Protein AF-A0A349FEL5-F1 (afdb_monomer_lite)

pLDDT: mean 71.49, std 14.09, range [35.25, 90.56]

Structure (mmCIF, N/CA/C/O backbone):
data_AF-A0A349FEL5-F1
#
_entry.id   AF-A0A349FEL5-F1
#
loop_
_atom_site.group_PDB
_atom_site.id
_atom_site.type_symbol
_atom_site.label_atom_id
_atom_site.label_alt_id
_atom_site.label_comp_id
_atom_site.label_asym_id
_atom_site.label_entity_id
_atom_site.label_seq_id
_atom_site.pdbx_PDB_ins_code
_atom_site.Cartn_x
_atom_site.Cartn_y
_atom_site.Cartn_z
_atom_site.occupancy
_atom_site.B_iso_or_equiv
_atom_site.auth_seq_id
_atom_site.auth_comp_id
_atom_site.auth_asym_id
_atom_site.auth_atom_id
_atom_site.pdbx_PDB_model_num
ATOM 1 N N . GLY A 1 1 ? 21.643 15.918 -4.445 1.00 62.16 1 GLY A N 1
ATOM 2 C CA . GLY A 1 1 ? 22.326 16.592 -5.573 1.00 62.16 1 GLY A CA 1
ATOM 3 C C . GLY A 1 1 ? 23.174 15.644 -6.406 1.00 62.16 1 GLY A C 1
ATOM 4 O O . GLY A 1 1 ? 23.055 15.661 -7.621 1.00 62.16 1 GLY A O 1
ATOM 5 N N . TRP A 1 2 ? 24.006 14.812 -5.771 1.00 76.69 2 TRP A N 1
ATOM 6 C CA . TRP A 1 2 ? 24.966 13.935 -6.460 1.00 76.69 2 TRP A CA 1
ATOM 7 C C . TRP A 1 2 ? 24.334 12.668 -7.060 1.00 76.69 2 TRP A C 1
ATOM 9 O O . TRP A 1 2 ? 24.904 12.064 -7.959 1.00 76.69 2 TRP A O 1
ATOM 19 N N . GLU A 1 3 ? 23.136 12.297 -6.606 1.00 82.88 3 GLU A N 1
ATOM 20 C CA . GLU A 1 3 ? 22.395 11.124 -7.095 1.00 82.88 3 GLU A CA 1
ATOM 21 C C . GLU A 1 3 ? 21.622 11.389 -8.395 1.00 82.88 3 GLU A C 1
ATOM 23 O O . GLU A 1 3 ? 21.314 10.461 -9.140 1.00 82.88 3 GLU A O 1
ATOM 28 N N . LYS A 1 4 ? 21.351 12.665 -8.705 1.00 81.75 4 LYS A N 1
ATOM 29 C CA . LYS A 1 4 ? 20.530 13.082 -9.851 1.00 81.75 4 LYS A CA 1
ATOM 30 C C . LYS A 1 4 ? 20.990 12.470 -11.189 1.00 81.75 4 LYS A C 1
ATOM 32 O O . LYS A 1 4 ? 20.136 11.923 -11.881 1.00 81.75 4 LYS A O 1
ATOM 37 N N . PRO A 1 5 ? 22.293 12.457 -11.544 1.00 85.38 5 PRO A N 1
ATOM 38 C CA . PRO A 1 5 ? 22.745 11.865 -12.806 1.00 85.38 5 PRO A CA 1
ATOM 39 C C . PRO A 1 5 ? 22.473 10.358 -12.923 1.00 85.38 5 PRO A C 1
ATOM 41 O O . PRO A 1 5 ? 22.260 9.852 -14.023 1.00 85.38 5 PRO A O 1
ATOM 44 N N . TYR A 1 6 ? 22.480 9.627 -11.803 1.00 82.38 6 TYR A N 1
ATOM 45 C CA . TYR A 1 6 ? 22.203 8.188 -11.790 1.00 82.38 6 TYR A CA 1
ATOM 46 C C . TYR A 1 6 ? 20.710 7.916 -11.981 1.00 82.38 6 TYR A C 1
ATOM 48 O O . TYR A 1 6 ? 20.341 7.051 -12.774 1.00 82.38 6 TYR A O 1
ATOM 56 N N . ILE A 1 7 ? 19.867 8.713 -11.319 1.00 84.94 7 ILE A N 1
ATOM 57 C CA . ILE A 1 7 ? 18.407 8.656 -11.444 1.00 84.94 7 ILE A CA 1
ATOM 58 C C . ILE A 1 7 ? 17.975 9.004 -12.878 1.00 84.94 7 ILE A C 1
ATOM 60 O O . ILE A 1 7 ? 17.199 8.275 -13.488 1.00 84.94 7 ILE A O 1
ATOM 64 N N . GLU A 1 8 ? 18.524 10.073 -13.462 1.00 86.69 8 GLU A N 1
ATOM 65 C CA . GLU A 1 8 ? 18.212 10.478 -14.841 1.00 86.69 8 GLU A CA 1
ATOM 66 C C . GLU A 1 8 ? 18.647 9.428 -15.868 1.00 86.69 8 GLU A C 1
ATOM 68 O O . GLU A 1 8 ? 17.908 9.131 -16.809 1.00 86.69 8 GLU A O 1
ATOM 73 N N . ARG A 1 9 ? 19.822 8.813 -15.676 1.00 86.50 9 ARG A N 1
ATOM 74 C CA . ARG A 1 9 ? 20.279 7.717 -16.537 1.00 86.50 9 ARG A CA 1
ATOM 75 C C . ARG A 1 9 ? 19.333 6.520 -16.460 1.00 86.50 9 ARG A C 1
ATOM 77 O O . ARG A 1 9 ? 18.993 5.973 -17.507 1.00 86.50 9 ARG A O 1
ATOM 84 N N . PHE A 1 10 ? 18.898 6.144 -15.256 1.00 88.62 10 PHE A N 1
ATOM 85 C CA . PHE A 1 10 ? 17.934 5.064 -15.061 1.00 88.62 10 PHE A CA 1
ATOM 86 C C . PHE A 1 10 ? 16.610 5.352 -15.776 1.00 88.62 10 PHE A C 1
ATOM 88 O O . PHE A 1 10 ? 16.171 4.523 -16.568 1.00 88.62 10 PHE A O 1
ATOM 95 N N . PHE A 1 11 ? 16.017 6.536 -15.590 1.00 87.25 11 PHE A N 1
ATOM 96 C CA . PHE A 1 11 ? 14.774 6.898 -16.282 1.00 87.25 11 PHE A CA 1
ATOM 97 C C . PHE A 1 11 ? 14.933 6.924 -17.802 1.00 87.25 11 PHE A C 1
ATOM 99 O O . PHE A 1 11 ? 14.036 6.488 -18.520 1.00 87.25 11 PHE A O 1
ATOM 106 N N . GLY A 1 12 ? 16.093 7.348 -18.306 1.00 87.25 12 GLY A N 1
ATOM 107 C CA . GLY A 1 12 ? 16.408 7.236 -19.726 1.00 87.25 12 GLY A CA 1
ATOM 108 C C . GLY A 1 12 ? 16.437 5.784 -20.214 1.00 87.25 12 GLY A C 1
ATOM 109 O O . GLY A 1 12 ? 15.970 5.501 -21.316 1.00 87.25 12 GLY A O 1
ATOM 110 N N . THR A 1 13 ? 16.995 4.854 -19.438 1.00 88.06 13 THR A N 1
ATOM 111 C CA . THR A 1 13 ? 16.993 3.418 -19.771 1.00 88.06 13 THR A CA 1
ATOM 112 C C . THR A 1 13 ? 15.587 2.835 -19.703 1.00 88.06 13 THR A C 1
ATOM 114 O O . THR A 1 13 ? 15.167 2.197 -20.660 1.00 88.06 13 THR A O 1
ATOM 117 N N . LEU A 1 14 ? 14.845 3.107 -18.628 1.00 88.19 14 LEU A N 1
ATOM 118 C CA . LEU A 1 14 ? 13.463 2.662 -18.440 1.00 88.19 14 LEU A CA 1
ATOM 119 C C . LEU A 1 14 ? 12.576 3.094 -19.611 1.00 88.19 14 LEU A C 1
ATOM 121 O O . LEU A 1 14 ? 11.851 2.288 -20.186 1.00 88.19 14 LEU A O 1
ATOM 125 N N . SER A 1 15 ? 12.680 4.359 -20.009 1.00 86.19 15 SER A N 1
ATOM 126 C CA . SER A 1 15 ? 11.825 4.900 -21.056 1.00 86.19 15 SER A CA 1
ATOM 127 C C . SER A 1 15 ? 12.079 4.252 -22.423 1.00 86.19 15 SER A C 1
ATOM 129 O O . SER A 1 15 ? 11.132 3.853 -23.093 1.00 86.19 15 SER A O 1
ATOM 131 N N . ARG A 1 16 ? 13.351 4.068 -22.801 1.00 84.50 16 ARG A N 1
ATOM 132 C CA . ARG A 1 16 ? 13.739 3.452 -24.084 1.00 84.50 16 ARG A CA 1
ATOM 133 C C . ARG A 1 16 ? 13.555 1.934 -24.116 1.00 84.50 16 ARG A C 1
ATOM 135 O O . ARG A 1 16 ? 13.234 1.379 -25.154 1.00 84.50 16 ARG A O 1
ATOM 142 N N . ALA A 1 17 ? 13.796 1.252 -22.997 1.00 81.81 17 ALA A N 1
ATOM 143 C CA . ALA A 1 17 ? 13.792 -0.211 -22.944 1.00 81.81 17 ALA A CA 1
ATOM 144 C C . ALA A 1 17 ? 12.424 -0.809 -22.595 1.00 81.81 17 ALA A C 1
ATOM 146 O O . ALA A 1 17 ? 12.167 -1.954 -22.955 1.00 81.81 17 ALA A O 1
ATOM 147 N N . LEU A 1 18 ? 11.577 -0.069 -21.870 1.00 83.00 18 LEU A N 1
ATOM 148 C CA . LEU A 1 18 ? 10.268 -0.538 -21.422 1.00 83.00 18 LEU A CA 1
ATOM 149 C C . LEU A 1 18 ? 9.131 0.290 -22.023 1.00 83.00 18 LEU A C 1
ATOM 151 O O . LEU A 1 18 ? 8.275 -0.272 -22.694 1.00 83.00 18 LEU A O 1
ATOM 155 N N . PHE A 1 19 ? 9.109 1.611 -21.813 1.00 83.00 19 PHE A N 1
ATOM 156 C CA . PHE A 1 19 ? 7.940 2.423 -22.181 1.00 83.00 19 PHE A CA 1
ATOM 157 C C . PHE A 1 19 ? 7.703 2.539 -23.687 1.00 83.00 19 PHE A C 1
ATOM 159 O O . PHE A 1 19 ? 6.545 2.573 -24.084 1.00 83.00 19 PHE A O 1
ATOM 166 N N . GLU A 1 20 ? 8.746 2.526 -24.522 1.00 81.75 20 GLU A N 1
ATOM 167 C CA . GLU A 1 20 ? 8.591 2.435 -25.986 1.00 81.75 20 GLU A CA 1
ATOM 168 C C . GLU A 1 20 ? 7.828 1.177 -26.438 1.00 81.75 20 GLU A C 1
ATOM 170 O O . GLU A 1 20 ? 7.211 1.186 -27.501 1.00 81.75 20 GLU A O 1
ATOM 175 N N . LEU A 1 21 ? 7.865 0.105 -25.639 1.00 75.44 21 LEU A N 1
ATOM 176 C CA . LEU A 1 21 ? 7.240 -1.184 -25.936 1.00 75.44 21 LEU A CA 1
ATOM 177 C C . LEU A 1 21 ? 5.832 -1.317 -25.341 1.00 75.44 21 LEU A C 1
ATOM 179 O O . LEU A 1 21 ? 5.158 -2.312 -25.605 1.00 75.44 21 LEU A O 1
ATOM 183 N N . LEU A 1 22 ? 5.400 -0.362 -24.508 1.00 76.00 22 LEU A N 1
ATOM 184 C CA . LEU A 1 22 ? 4.092 -0.421 -23.866 1.00 76.00 22 LEU A CA 1
ATOM 185 C C . LEU A 1 22 ? 2.991 0.151 -24.764 1.00 76.00 22 LEU A C 1
ATOM 187 O O . LEU A 1 22 ? 3.191 1.165 -25.447 1.00 76.00 22 LEU A O 1
ATOM 191 N N . PRO A 1 23 ? 1.786 -0.437 -24.702 1.00 69.38 23 PRO A N 1
ATOM 192 C CA . PRO A 1 23 ? 0.635 0.112 -25.393 1.00 69.38 23 PRO A CA 1
ATOM 193 C C . PRO A 1 23 ? 0.308 1.518 -24.870 1.00 69.38 23 PRO A C 1
ATOM 195 O O . PRO A 1 23 ? 0.396 1.804 -23.677 1.00 69.38 23 PRO A O 1
ATOM 198 N N . GLY A 1 24 ? -0.068 2.421 -25.778 1.00 70.56 24 GLY A N 1
ATOM 199 C CA . GLY A 1 24 ? -0.383 3.809 -25.421 1.00 70.56 24 GLY A CA 1
ATOM 200 C C . GLY A 1 24 ? 0.832 4.735 -25.283 1.00 70.56 24 GLY A C 1
ATOM 201 O O . GLY A 1 24 ? 0.663 5.894 -24.907 1.00 70.56 24 GLY A O 1
ATOM 202 N N . TYR A 1 25 ? 2.037 4.285 -25.639 1.00 79.38 25 TYR A N 1
ATOM 203 C CA . TYR A 1 25 ? 3.213 5.147 -25.714 1.00 79.38 25 TYR A CA 1
ATOM 204 C C . TYR A 1 25 ? 3.020 6.313 -26.707 1.00 79.38 25 TYR A C 1
ATOM 206 O O . TYR A 1 25 ? 2.574 6.137 -27.846 1.00 79.38 25 TYR A O 1
ATOM 214 N N . ILE A 1 26 ? 3.359 7.528 -26.262 1.00 76.56 26 ILE A N 1
ATOM 215 C CA . ILE A 1 26 ? 3.150 8.780 -27.012 1.00 76.56 26 ILE A CA 1
ATOM 216 C C . ILE A 1 26 ? 4.447 9.521 -27.359 1.00 76.56 26 ILE A C 1
ATOM 218 O O . ILE A 1 26 ? 4.374 10.642 -27.848 1.00 76.56 26 ILE A O 1
ATOM 222 N N . GLY A 1 27 ? 5.624 8.934 -27.138 1.00 78.19 27 GLY A N 1
ATOM 223 C CA . GLY A 1 27 ? 6.905 9.588 -27.431 1.00 78.19 27 GLY A CA 1
ATOM 224 C C . GLY A 1 27 ? 7.574 10.238 -26.214 1.00 78.19 27 GLY A C 1
ATOM 225 O O . GLY A 1 27 ? 6.930 10.577 -25.224 1.00 78.19 27 GLY A O 1
ATOM 226 N N . HIS A 1 28 ? 8.890 10.442 -26.311 1.00 78.06 28 HIS A N 1
ATOM 227 C CA . HIS A 1 28 ? 9.728 11.070 -25.277 1.00 78.06 28 HIS A CA 1
ATOM 228 C C . HIS A 1 28 ? 9.637 12.597 -25.252 1.00 78.06 28 HIS A C 1
ATOM 230 O O . HIS A 1 28 ? 10.074 13.242 -24.300 1.00 78.06 28 HIS A O 1
ATOM 236 N N . SER A 1 29 ? 9.126 13.189 -26.327 1.00 81.25 29 SER A N 1
ATOM 237 C CA . SER A 1 29 ? 9.106 14.627 -26.540 1.00 81.25 29 SER A CA 1
ATOM 238 C C . SER A 1 29 ? 7.857 15.037 -27.311 1.00 81.25 29 SER A C 1
ATOM 240 O O . SER A 1 29 ? 7.211 14.222 -27.969 1.00 81.25 29 SER A O 1
ATOM 242 N N . VAL A 1 30 ? 7.525 16.327 -27.261 1.00 78.56 30 VAL A N 1
ATOM 243 C CA . VAL A 1 30 ? 6.386 16.882 -28.009 1.00 78.56 30 VAL A CA 1
ATOM 244 C C . VAL A 1 30 ? 6.545 16.655 -29.518 1.00 78.56 30 VAL A C 1
ATOM 246 O O . VAL A 1 30 ? 5.562 16.388 -30.203 1.00 78.56 30 VAL A O 1
ATOM 249 N N . SER A 1 31 ? 7.771 16.712 -30.044 1.00 79.12 31 SER A N 1
ATOM 250 C CA . SER A 1 31 ? 8.041 16.445 -31.461 1.00 79.12 31 SER A CA 1
ATOM 251 C C . SER A 1 31 ? 7.888 14.965 -31.812 1.00 79.12 31 SER A C 1
ATOM 253 O O . SER A 1 31 ? 7.334 14.649 -32.863 1.00 79.12 31 SER A O 1
ATOM 255 N N . ASP A 1 32 ? 8.324 14.049 -30.945 1.00 79.38 32 ASP A N 1
ATOM 256 C CA . ASP A 1 32 ? 8.113 12.611 -31.154 1.00 79.38 32 ASP A CA 1
ATOM 257 C C . ASP A 1 32 ? 6.632 12.257 -31.076 1.00 79.38 32 ASP A C 1
ATOM 259 O O . ASP A 1 32 ? 6.131 11.516 -31.921 1.00 79.38 32 ASP A O 1
ATOM 263 N N . ARG A 1 33 ? 5.903 12.884 -30.149 1.00 81.94 33 ARG A N 1
ATOM 264 C CA . ARG A 1 33 ? 4.449 12.785 -30.070 1.00 81.94 33 ARG A CA 1
ATOM 265 C C . ARG A 1 33 ? 3.779 13.204 -31.369 1.00 81.94 33 ARG A C 1
ATOM 267 O O . ARG A 1 33 ? 2.972 12.449 -31.899 1.00 81.94 33 ARG A O 1
ATOM 274 N N . GLN A 1 34 ? 4.153 14.356 -31.924 1.00 79.75 34 GLN A N 1
ATOM 275 C CA . GLN A 1 34 ? 3.616 14.827 -33.204 1.00 79.75 34 GLN A CA 1
ATOM 276 C C . GLN A 1 34 ? 3.903 13.851 -34.349 1.00 79.75 34 GLN A C 1
ATOM 278 O O . GLN A 1 34 ? 3.037 13.639 -35.192 1.00 79.75 34 GLN A O 1
ATOM 283 N N . LYS A 1 35 ? 5.088 13.228 -34.388 1.00 79.94 35 LYS A N 1
ATOM 284 C CA . LYS A 1 35 ? 5.418 12.209 -35.398 1.00 79.94 35 LYS A CA 1
ATOM 285 C C . LYS A 1 35 ? 4.567 10.950 -35.236 1.00 79.94 35 LYS A C 1
ATOM 287 O O . LYS A 1 35 ? 4.081 10.428 -36.235 1.00 79.94 35 LYS A O 1
ATOM 292 N N . ILE A 1 36 ? 4.367 10.484 -34.003 1.00 75.56 36 ILE A N 1
ATOM 293 C CA . ILE A 1 36 ? 3.535 9.311 -33.699 1.00 75.56 36 ILE A CA 1
ATOM 294 C C . ILE A 1 36 ? 2.071 9.599 -34.050 1.00 75.56 36 ILE A C 1
ATOM 296 O O . ILE A 1 36 ? 1.427 8.789 -34.710 1.00 75.56 36 ILE A O 1
ATOM 300 N N . GLU A 1 37 ? 1.552 10.770 -33.685 1.00 75.81 37 GLU A N 1
ATOM 301 C CA . GLU A 1 37 ? 0.200 11.213 -34.043 1.00 75.81 37 GLU A CA 1
ATOM 302 C C . GLU A 1 37 ? 0.045 11.393 -35.566 1.00 75.81 37 GLU A C 1
ATOM 304 O O . GLU A 1 37 ? -0.962 10.976 -36.141 1.00 75.81 37 GLU A O 1
ATOM 309 N N . ALA A 1 38 ? 1.057 11.927 -36.258 1.00 74.81 38 ALA A N 1
ATOM 310 C CA . ALA A 1 38 ? 1.068 12.042 -37.716 1.00 74.81 38 ALA A CA 1
ATOM 311 C C . ALA A 1 38 ? 1.070 10.664 -38.400 1.00 74.81 38 ALA A C 1
ATOM 313 O O . ALA A 1 38 ? 0.288 10.447 -39.323 1.00 74.81 38 ALA A O 1
ATOM 314 N N . ALA A 1 39 ? 1.875 9.714 -37.920 1.00 71.44 39 ALA A N 1
ATOM 315 C CA . ALA A 1 39 ? 1.899 8.342 -38.423 1.00 71.44 39 ALA A CA 1
ATOM 316 C C . ALA A 1 39 ? 0.564 7.619 -38.176 1.00 71.44 39 ALA A C 1
ATOM 318 O O . ALA A 1 39 ? 0.028 6.996 -39.094 1.00 71.44 39 ALA A O 1
ATOM 319 N N . LYS A 1 40 ? -0.025 7.775 -36.981 1.00 69.56 40 LYS A N 1
ATOM 320 C CA . LYS A 1 40 ? -1.360 7.250 -36.648 1.00 69.56 40 LYS A CA 1
ATOM 321 C C . LYS A 1 40 ? -2.434 7.843 -37.557 1.00 69.56 40 LYS A C 1
ATOM 323 O O . LYS A 1 40 ? -3.212 7.100 -38.144 1.00 69.56 40 LYS A O 1
ATOM 328 N N . SER A 1 41 ? -2.441 9.163 -37.745 1.00 65.56 41 SER A N 1
ATOM 329 C CA . SER A 1 41 ? -3.404 9.833 -38.629 1.00 65.56 41 SER A CA 1
ATOM 330 C C . SER A 1 41 ? -3.213 9.469 -40.106 1.00 65.56 41 SER A C 1
ATOM 332 O O . SER A 1 41 ? -4.192 9.393 -40.845 1.00 65.56 41 SER A O 1
ATOM 334 N N . PHE A 1 42 ? -1.982 9.197 -40.553 1.00 62.91 42 PHE A N 1
ATOM 335 C CA . PHE A 1 42 ? -1.700 8.698 -41.899 1.00 62.91 42 PHE A CA 1
ATOM 336 C C . PHE A 1 42 ? -2.230 7.272 -42.093 1.00 62.91 42 PHE A C 1
ATOM 338 O O . PHE A 1 42 ? -2.973 7.029 -43.043 1.00 62.91 42 PHE A O 1
ATOM 345 N N . ALA A 1 43 ? -1.938 6.356 -41.165 1.00 66.12 43 ALA A N 1
ATOM 346 C CA . ALA A 1 43 ? -2.475 4.994 -41.180 1.00 66.12 43 ALA A CA 1
ATOM 347 C C . ALA A 1 43 ? -4.016 4.992 -41.151 1.00 66.12 43 ALA A C 1
ATOM 349 O O . ALA A 1 43 ? -4.656 4.296 -41.936 1.00 66.12 43 ALA A O 1
ATOM 350 N N . GLN A 1 44 ? -4.615 5.866 -40.340 1.00 65.62 44 GLN A N 1
ATOM 351 C CA . GLN A 1 44 ? -6.065 6.067 -40.251 1.00 65.62 44 GLN A CA 1
ATOM 352 C C . GLN A 1 44 ? -6.687 6.651 -41.535 1.00 65.62 44 GLN A C 1
ATOM 354 O O . GLN A 1 44 ? -7.886 6.507 -41.758 1.00 65.62 44 GLN A O 1
ATOM 359 N N . ARG A 1 45 ? -5.907 7.342 -42.379 1.00 62.56 45 ARG A N 1
ATOM 360 C CA . ARG A 1 45 ? -6.362 7.847 -43.690 1.00 62.56 45 ARG A CA 1
ATOM 361 C C . ARG A 1 45 ? -6.275 6.793 -44.791 1.00 62.56 45 ARG A C 1
ATOM 363 O O . ARG A 1 45 ? -6.996 6.921 -45.775 1.00 62.56 45 ARG A O 1
ATOM 370 N N . ILE A 1 46 ? -5.403 5.800 -44.635 1.00 67.88 46 ILE A N 1
ATOM 371 C CA . ILE A 1 46 ? -5.231 4.687 -45.576 1.00 67.88 46 ILE A CA 1
ATOM 372 C C . ILE A 1 46 ? -6.159 3.504 -45.229 1.00 67.88 46 ILE A C 1
ATOM 374 O O . ILE A 1 46 ? -6.577 2.792 -46.137 1.00 67.88 46 ILE A O 1
ATOM 378 N N . GLY A 1 47 ? -6.529 3.313 -43.955 1.00 57.31 47 GLY A N 1
ATOM 379 C CA . GLY A 1 47 ? -7.442 2.256 -43.491 1.00 57.31 47 GLY A CA 1
ATOM 380 C C . GLY A 1 47 ? -8.882 2.713 -43.194 1.00 57.31 47 GLY A C 1
ATOM 381 O O . GLY A 1 47 ? -9.141 3.866 -42.849 1.00 57.31 47 GLY A O 1
ATOM 382 N N . GLU A 1 48 ? -9.844 1.790 -43.292 1.00 50.97 48 GLU A N 1
ATOM 383 C CA . GLU A 1 48 ? -11.254 2.025 -42.955 1.00 50.97 48 GLU A CA 1
ATOM 384 C C . GLU A 1 48 ? -11.484 2.037 -41.430 1.00 50.97 48 GLU A C 1
ATOM 386 O O . GLU A 1 48 ? -11.588 0.988 -40.799 1.00 50.97 48 GLU A O 1
ATOM 391 N N . GLY A 1 49 ? -11.650 3.218 -40.819 1.00 54.12 49 GLY A N 1
ATOM 392 C CA . GLY A 1 49 ? -12.364 3.310 -39.534 1.00 54.12 49 GLY A CA 1
ATOM 393 C C . GLY A 1 49 ? -11.850 4.329 -38.521 1.00 54.12 49 GLY A C 1
ATOM 394 O O . GLY A 1 49 ? -11.327 3.961 -37.476 1.00 54.12 49 GLY A O 1
ATOM 395 N N . LYS A 1 50 ? -12.147 5.615 -38.743 1.00 52.31 50 LYS A N 1
ATOM 396 C CA . LYS A 1 50 ? -11.845 6.734 -37.823 1.00 52.31 50 LYS A CA 1
ATOM 397 C C . LYS A 1 50 ? -12.301 6.571 -36.360 1.00 52.31 50 LYS A C 1
ATOM 399 O O . LYS A 1 50 ? -11.819 7.302 -35.511 1.00 52.31 50 LYS A O 1
ATOM 404 N N . LYS A 1 51 ? -13.254 5.681 -36.061 1.00 50.12 51 LYS A N 1
ATOM 405 C CA . LYS A 1 51 ? -13.839 5.539 -34.712 1.00 50.12 51 LYS A CA 1
ATOM 406 C C . LYS A 1 51 ? -13.234 4.415 -33.870 1.00 50.12 51 LYS A C 1
ATOM 408 O O . LYS A 1 51 ? -13.404 4.448 -32.660 1.00 50.12 51 LYS A O 1
ATOM 413 N N . LYS A 1 52 ? -12.548 3.450 -34.490 1.00 51.50 52 LYS A N 1
ATOM 414 C CA . LYS A 1 52 ? -11.985 2.297 -33.776 1.00 51.50 52 LYS A CA 1
ATOM 415 C C . LYS A 1 52 ? -10.657 2.632 -33.097 1.00 51.50 52 LYS A C 1
ATOM 417 O O . LYS A 1 52 ? -10.494 2.326 -31.932 1.00 51.50 52 LYS A O 1
ATOM 422 N N . THR A 1 53 ? -9.787 3.395 -33.756 1.00 52.94 53 THR A N 1
ATOM 423 C CA . THR A 1 53 ? -8.398 3.606 -33.309 1.00 52.94 53 THR A CA 1
ATOM 424 C C . THR A 1 53 ? -8.249 4.420 -32.015 1.00 52.94 53 THR A C 1
ATOM 426 O O . THR A 1 53 ? -7.389 4.110 -31.196 1.00 52.94 53 THR A O 1
ATOM 429 N N . ASP A 1 54 ? -9.076 5.452 -31.802 1.00 48.59 54 ASP A N 1
ATOM 430 C CA . ASP A 1 54 ? -9.004 6.280 -30.582 1.00 48.59 54 ASP A CA 1
ATOM 431 C C . ASP A 1 54 ? -9.652 5.585 -29.375 1.00 48.59 54 ASP A C 1
ATOM 433 O O . ASP A 1 54 ? -9.175 5.727 -28.250 1.00 48.59 54 ASP A O 1
ATOM 437 N N . GLN A 1 55 ? -10.714 4.803 -29.610 1.00 47.28 55 GLN A N 1
ATOM 438 C CA . GLN A 1 55 ? -11.301 3.930 -28.589 1.00 47.28 55 GLN A CA 1
ATOM 439 C C . GLN A 1 55 ? -10.331 2.802 -28.235 1.00 47.28 55 GLN A C 1
ATOM 441 O O . GLN A 1 55 ? -10.076 2.589 -27.060 1.00 47.28 55 GLN A O 1
ATOM 446 N N . GLU A 1 56 ? -9.693 2.184 -29.229 1.00 52.03 56 GLU A N 1
ATOM 447 C CA . GLU A 1 56 ? -8.669 1.154 -29.043 1.00 52.03 56 GLU A CA 1
ATOM 448 C C . GLU A 1 56 ? -7.458 1.684 -28.266 1.00 52.03 56 GLU A C 1
ATOM 450 O O . GLU A 1 56 ? -6.995 1.001 -27.368 1.00 52.03 56 GLU A O 1
ATOM 455 N N . ALA A 1 57 ? -6.969 2.905 -28.517 1.00 50.34 57 ALA A N 1
ATOM 456 C CA . ALA A 1 57 ? -5.832 3.472 -27.779 1.00 50.34 57 ALA A CA 1
ATOM 457 C C . ALA A 1 57 ? -6.136 3.772 -26.296 1.00 50.34 57 ALA A C 1
ATOM 459 O O . ALA A 1 57 ? -5.244 3.656 -25.456 1.00 50.34 57 ALA A O 1
ATOM 460 N N . LEU A 1 58 ? -7.378 4.152 -25.975 1.00 47.62 58 LEU A N 1
ATOM 461 C CA . LEU A 1 58 ? -7.865 4.309 -24.597 1.00 47.62 58 LEU A CA 1
ATOM 462 C C . LEU A 1 58 ? -8.190 2.956 -23.942 1.00 47.62 58 LEU A C 1
ATOM 464 O O . LEU A 1 58 ? -7.987 2.805 -22.742 1.00 47.62 58 LEU A O 1
ATOM 468 N N . GLU A 1 59 ? -8.648 1.972 -24.718 1.00 50.69 59 GLU A N 1
ATOM 469 C CA . GLU A 1 59 ? -8.885 0.589 -24.280 1.00 50.69 59 GLU A CA 1
ATOM 470 C C . GLU A 1 59 ? -7.580 -0.208 -24.081 1.00 50.69 59 GLU A C 1
ATOM 472 O O . GLU A 1 59 ? -7.572 -1.174 -23.320 1.00 50.69 59 GLU A O 1
ATOM 477 N N . LEU A 1 60 ? -6.474 0.200 -24.719 1.00 58.59 60 LEU A N 1
ATOM 478 C CA . LEU A 1 60 ? -5.144 -0.414 -24.584 1.00 58.59 60 LEU A CA 1
ATOM 479 C C . LEU A 1 60 ? -4.316 0.161 -23.423 1.00 58.59 60 LEU A C 1
ATOM 481 O O . LEU A 1 60 ? -3.208 -0.316 -23.177 1.00 58.59 60 LEU A O 1
ATOM 485 N N . ALA A 1 61 ? -4.801 1.200 -22.738 1.00 64.69 61 ALA A N 1
ATOM 486 C CA . ALA A 1 61 ? -4.076 1.804 -21.628 1.00 64.69 61 ALA A CA 1
ATOM 487 C C . ALA A 1 61 ? -4.043 0.846 -20.424 1.00 64.69 61 ALA A C 1
ATOM 489 O O . ALA A 1 61 ? -5.083 0.404 -19.935 1.00 64.69 61 ALA A O 1
ATOM 490 N N . LEU A 1 62 ? -2.835 0.537 -19.946 1.00 68.50 62 LEU A N 1
ATOM 491 C CA . LEU A 1 62 ? -2.622 -0.279 -18.750 1.00 68.50 62 LEU A CA 1
ATOM 492 C C . LEU A 1 62 ? -3.239 0.401 -17.520 1.00 68.50 62 LEU A C 1
ATOM 494 O O . LEU A 1 62 ? -3.121 1.619 -17.353 1.00 68.50 62 LEU A O 1
ATOM 498 N N . THR A 1 63 ? -3.854 -0.383 -16.631 1.00 78.88 63 THR A N 1
ATOM 499 C CA . THR A 1 63 ? -4.238 0.129 -15.305 1.00 78.88 63 THR A CA 1
ATOM 500 C C . THR A 1 63 ? -2.985 0.402 -14.460 1.00 78.88 63 THR A C 1
ATOM 502 O O . THR A 1 63 ? -1.924 -0.163 -14.747 1.00 78.88 63 THR A O 1
ATOM 505 N N . PRO A 1 64 ? -3.060 1.243 -13.410 1.00 77.81 64 PRO A N 1
ATOM 506 C CA . PRO A 1 64 ? -1.919 1.495 -12.526 1.00 77.81 64 PRO A CA 1
ATOM 507 C C . PRO A 1 64 ? -1.302 0.213 -11.952 1.00 77.81 64 PRO A C 1
ATOM 509 O O . PRO A 1 64 ? -0.084 0.076 -11.930 1.00 77.81 64 PRO A O 1
ATOM 512 N N . GLU A 1 65 ? -2.136 -0.752 -11.566 1.00 78.50 65 GLU A N 1
ATOM 513 C CA . GLU A 1 65 ? -1.705 -2.036 -11.007 1.00 78.50 65 GLU A CA 1
ATOM 514 C C . GLU A 1 65 ? -1.011 -2.908 -12.061 1.00 78.50 65 GLU A C 1
ATOM 516 O O . GLU A 1 65 ? -0.005 -3.550 -11.775 1.00 78.50 65 GLU A O 1
ATOM 521 N N . GLN A 1 66 ? -1.515 -2.906 -13.300 1.00 77.88 66 GLN A N 1
ATOM 522 C CA . GLN A 1 66 ? -0.882 -3.623 -14.411 1.00 77.88 66 GLN A CA 1
ATOM 523 C C . GLN A 1 66 ? 0.466 -3.003 -14.785 1.00 77.88 66 GLN A C 1
ATOM 525 O O . GLN A 1 66 ? 1.418 -3.719 -15.084 1.00 77.88 66 GLN A O 1
ATOM 530 N N . LEU A 1 67 ? 0.563 -1.671 -14.765 1.00 81.94 67 LEU A N 1
ATOM 531 C CA . LEU A 1 67 ? 1.824 -0.974 -14.996 1.00 81.94 67 LEU A CA 1
ATOM 532 C C . LEU A 1 67 ? 2.842 -1.296 -13.895 1.00 81.94 67 LEU A C 1
ATOM 534 O O . LEU A 1 67 ? 4.010 -1.515 -14.204 1.00 81.94 67 LEU A O 1
ATOM 538 N N . GLU A 1 68 ? 2.407 -1.349 -12.635 1.00 84.38 68 GLU A N 1
ATOM 539 C CA . GLU A 1 68 ? 3.248 -1.747 -11.504 1.00 84.38 68 GLU A CA 1
ATOM 540 C C . GLU A 1 68 ? 3.781 -3.177 -11.672 1.00 84.38 68 GLU A C 1
ATOM 542 O O . GLU A 1 68 ? 4.982 -3.400 -11.531 1.00 84.38 68 GLU A O 1
ATOM 547 N N . GLU A 1 69 ? 2.927 -4.136 -12.043 1.00 84.12 69 GLU A N 1
ATOM 548 C CA . GLU A 1 69 ? 3.339 -5.523 -12.307 1.00 84.12 69 GLU A CA 1
ATOM 549 C C . GLU A 1 69 ? 4.383 -5.599 -13.430 1.00 84.12 69 GLU A C 1
ATOM 551 O O . GLU A 1 69 ? 5.436 -6.213 -13.267 1.00 84.12 69 GLU A O 1
ATOM 556 N N . VAL A 1 70 ? 4.136 -4.901 -14.538 1.00 82.75 70 VAL A N 1
ATOM 557 C CA . VAL A 1 70 ? 5.047 -4.835 -15.687 1.00 82.75 70 VAL A CA 1
ATOM 558 C C . VAL A 1 70 ? 6.393 -4.202 -15.316 1.00 82.75 70 VAL A C 1
ATOM 560 O O . VAL A 1 70 ? 7.447 -4.679 -15.744 1.00 82.75 70 VAL A O 1
ATOM 563 N N . LEU A 1 71 ? 6.382 -3.142 -14.504 1.00 85.81 71 LEU A N 1
ATOM 564 C CA . LEU A 1 71 ? 7.596 -2.503 -13.996 1.00 85.81 71 LEU A CA 1
ATOM 565 C C . LEU A 1 71 ? 8.390 -3.447 -13.090 1.00 85.81 71 LEU A C 1
ATOM 567 O O . LEU A 1 71 ? 9.601 -3.581 -13.271 1.00 85.81 71 LEU A O 1
ATOM 571 N N . ASN A 1 72 ? 7.715 -4.115 -12.153 1.00 86.25 72 ASN A N 1
ATOM 572 C CA . ASN A 1 72 ? 8.330 -5.068 -11.232 1.00 86.25 72 ASN A CA 1
ATOM 573 C C . ASN A 1 72 ? 8.947 -6.249 -11.989 1.00 86.25 72 ASN A C 1
ATOM 575 O O . ASN A 1 72 ? 10.107 -6.586 -11.765 1.00 86.25 72 ASN A O 1
ATOM 579 N N . ASP A 1 73 ? 8.218 -6.816 -12.949 1.00 82.94 73 ASP A N 1
ATOM 580 C CA . ASP A 1 73 ? 8.697 -7.906 -13.796 1.00 82.94 73 ASP A CA 1
ATOM 581 C C . ASP A 1 73 ? 9.917 -7.507 -14.633 1.00 82.94 73 ASP A C 1
ATOM 583 O O . ASP A 1 73 ? 10.877 -8.272 -14.769 1.00 82.94 73 ASP A O 1
ATOM 587 N N . TRP A 1 74 ? 9.891 -6.309 -15.220 1.00 85.56 74 TRP A N 1
ATOM 588 C CA . TRP A 1 74 ? 11.011 -5.808 -16.009 1.00 85.56 74 TRP A CA 1
ATOM 589 C C . TRP A 1 74 ? 12.246 -5.557 -15.139 1.00 85.56 74 TRP A C 1
ATOM 591 O O . TRP A 1 74 ? 13.360 -5.894 -15.548 1.00 85.56 74 TRP A O 1
ATOM 601 N N . LEU A 1 75 ? 12.068 -5.006 -13.938 1.00 87.25 75 LEU A N 1
ATOM 602 C CA . LEU A 1 75 ? 13.161 -4.806 -12.990 1.00 87.25 75 LEU A CA 1
ATOM 603 C C . LEU A 1 75 ? 13.790 -6.139 -12.587 1.00 87.25 75 LEU A C 1
ATOM 605 O O . LEU A 1 75 ? 14.999 -6.314 -12.762 1.00 87.25 75 LEU A O 1
ATOM 609 N N . GLU A 1 76 ? 12.959 -7.072 -12.129 1.00 85.44 76 GLU A N 1
ATOM 610 C CA . GLU A 1 76 ? 13.382 -8.366 -11.601 1.00 85.44 76 GLU A CA 1
ATOM 611 C C . GLU A 1 76 ? 14.063 -9.213 -12.673 1.00 85.44 76 GLU A C 1
ATOM 613 O O . GLU A 1 76 ? 15.170 -9.700 -12.473 1.00 85.44 76 GLU A O 1
ATOM 618 N N . HIS A 1 77 ? 13.448 -9.347 -13.850 1.00 82.12 77 HIS A N 1
ATOM 619 C CA . HIS A 1 77 ? 13.893 -10.324 -14.842 1.00 82.12 77 HIS A CA 1
ATOM 620 C C . HIS A 1 77 ? 14.748 -9.741 -15.966 1.00 82.12 77 HIS A C 1
ATOM 622 O O . HIS A 1 77 ? 15.450 -10.503 -16.634 1.00 82.12 77 HIS A O 1
ATOM 628 N N . CYS A 1 78 ? 14.720 -8.425 -16.195 1.00 83.12 78 CYS A N 1
ATOM 629 C CA . CYS A 1 78 ? 15.415 -7.800 -17.324 1.00 83.12 78 CYS A CA 1
ATOM 630 C C . CYS A 1 78 ? 16.533 -6.872 -16.842 1.00 83.12 78 CYS A C 1
ATOM 632 O O . CYS A 1 78 ? 17.714 -7.138 -17.078 1.00 83.12 78 CYS A O 1
ATOM 634 N N . TYR A 1 79 ? 16.184 -5.787 -16.151 1.00 88.38 79 TYR A N 1
ATOM 635 C CA . TYR A 1 79 ? 17.128 -4.728 -15.791 1.00 88.38 79 TYR A CA 1
ATOM 636 C C . TYR A 1 79 ? 18.231 -5.224 -14.850 1.00 88.38 79 TYR A C 1
ATOM 638 O O . TYR A 1 79 ? 19.415 -4.975 -15.107 1.00 88.38 79 TYR A O 1
ATOM 646 N N . ASN A 1 80 ? 17.858 -5.979 -13.811 1.00 88.12 80 ASN A N 1
ATOM 647 C CA . ASN A 1 80 ? 18.788 -6.519 -12.818 1.00 88.12 80 ASN A CA 1
ATOM 648 C C . ASN A 1 80 ? 19.750 -7.570 -13.394 1.00 88.12 80 ASN A C 1
ATOM 650 O O . ASN A 1 80 ? 20.828 -7.787 -12.840 1.00 88.12 80 ASN A O 1
ATOM 654 N N . HIS A 1 81 ? 19.415 -8.171 -14.537 1.00 86.12 81 HIS A N 1
ATOM 655 C CA . HIS A 1 81 ? 20.232 -9.189 -15.202 1.00 86.12 81 HIS A CA 1
ATOM 656 C C . HIS A 1 81 ? 20.926 -8.701 -16.478 1.00 86.12 81 HIS A C 1
ATOM 658 O O . HIS A 1 81 ? 21.668 -9.462 -17.094 1.00 86.12 81 HIS A O 1
ATOM 664 N N . THR A 1 82 ? 20.727 -7.442 -16.870 1.00 85.88 82 THR A N 1
ATOM 665 C CA . THR A 1 82 ? 21.414 -6.847 -18.022 1.00 85.88 82 THR A CA 1
ATOM 666 C C . THR A 1 82 ? 22.734 -6.220 -17.576 1.00 85.88 82 THR A C 1
ATOM 668 O O . THR A 1 82 ? 22.805 -5.592 -16.521 1.00 85.88 82 THR A O 1
ATOM 671 N N . GLU A 1 83 ? 23.797 -6.392 -18.359 1.00 88.38 83 GLU A N 1
ATOM 672 C CA . GLU A 1 83 ? 25.091 -5.757 -18.095 1.00 88.38 83 GLU A CA 1
ATOM 673 C C . GLU A 1 83 ? 25.012 -4.245 -18.348 1.00 88.38 83 GLU A C 1
ATOM 675 O O . GLU A 1 83 ? 24.528 -3.810 -19.395 1.00 88.38 83 GLU A O 1
ATOM 680 N N . HIS A 1 84 ? 25.528 -3.428 -17.422 1.00 85.44 84 HIS A N 1
ATOM 681 C CA . HIS A 1 84 ? 25.562 -1.969 -17.598 1.00 85.44 84 HIS A CA 1
ATOM 682 C C . HIS A 1 84 ? 26.996 -1.461 -17.716 1.00 85.44 84 HIS A C 1
ATOM 684 O O . HIS A 1 84 ? 27.866 -1.788 -16.906 1.00 85.44 84 HIS A O 1
ATOM 690 N N . GLU A 1 85 ? 27.242 -0.564 -18.672 1.00 83.25 85 GLU A N 1
ATOM 691 C CA . GLU A 1 85 ? 28.559 0.069 -18.844 1.00 83.25 85 GLU A CA 1
ATOM 692 C C . GLU A 1 85 ? 28.991 0.857 -17.598 1.00 83.25 85 GLU A C 1
ATOM 694 O O . GLU A 1 85 ? 30.158 0.829 -17.207 1.00 83.25 85 GLU A O 1
ATOM 699 N N . GLY A 1 86 ? 28.032 1.491 -16.912 1.00 81.25 86 GLY A N 1
ATOM 700 C CA . GLY A 1 86 ? 28.274 2.210 -15.658 1.00 81.25 86 GLY A CA 1
ATOM 701 C C . GLY A 1 86 ? 28.725 1.318 -14.495 1.00 81.25 86 GLY A C 1
ATOM 702 O O . GLY A 1 86 ? 29.264 1.829 -13.518 1.00 81.25 86 GLY A O 1
ATOM 703 N N . LEU A 1 87 ? 28.540 0.000 -14.614 1.00 83.38 87 LEU A N 1
ATOM 704 C CA . LEU A 1 87 ? 28.943 -1.013 -13.639 1.00 83.38 87 LEU A CA 1
ATOM 705 C C . LEU A 1 87 ? 30.096 -1.881 -14.165 1.00 83.38 87 LEU A C 1
ATOM 707 O O . LEU A 1 87 ? 30.275 -3.001 -13.709 1.00 83.38 87 LEU A O 1
ATOM 711 N N . LYS A 1 88 ? 30.889 -1.384 -15.128 1.00 86.00 88 LYS A N 1
ATOM 712 C CA . LYS A 1 88 ? 32.010 -2.124 -15.741 1.00 86.00 88 LYS A CA 1
ATOM 71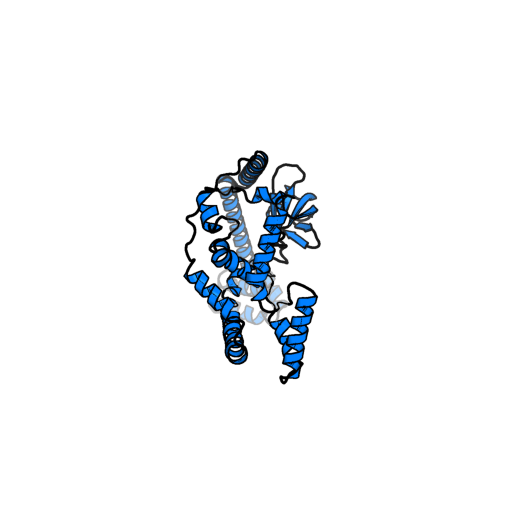3 C C . LYS A 1 88 ? 31.589 -3.468 -16.362 1.00 86.00 88 LYS A C 1
ATOM 715 O O . LYS A 1 88 ? 32.363 -4.418 -16.326 1.00 86.00 88 LYS A O 1
ATOM 720 N N . ARG A 1 89 ? 30.394 -3.518 -16.967 1.00 87.06 89 ARG A N 1
ATOM 721 C CA . ARG A 1 89 ? 29.777 -4.732 -17.542 1.00 87.06 89 ARG A CA 1
ATOM 722 C C . ARG A 1 89 ? 29.391 -5.801 -16.515 1.00 87.06 89 ARG A C 1
ATOM 724 O O . ARG A 1 89 ? 29.152 -6.941 -16.878 1.00 87.06 89 ARG A O 1
ATOM 731 N N . GLU A 1 90 ? 29.284 -5.435 -15.243 1.00 87.69 90 GLU A N 1
ATOM 732 C CA . GLU A 1 90 ? 28.641 -6.279 -14.235 1.00 87.69 90 GLU A CA 1
ATOM 733 C C . GLU A 1 90 ? 27.127 -6.005 -14.235 1.00 87.69 90 GLU A C 1
ATOM 735 O O . GLU A 1 90 ? 26.678 -4.893 -14.551 1.00 87.69 90 GLU A O 1
ATOM 740 N N . THR A 1 91 ? 26.319 -7.011 -13.892 1.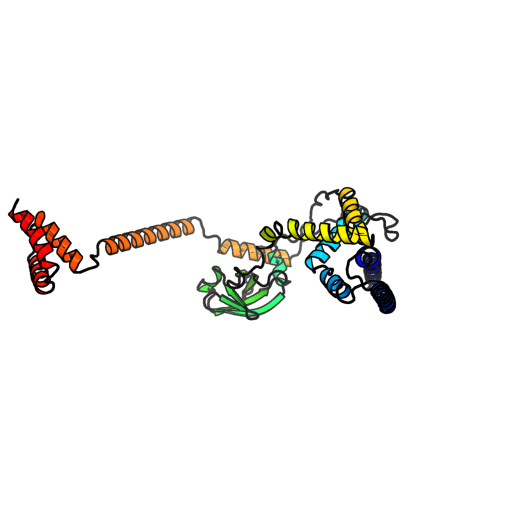00 88.56 91 THR A N 1
ATOM 741 C CA . THR A 1 91 ? 24.867 -6.820 -13.748 1.00 88.56 91 THR A CA 1
ATOM 742 C C . THR A 1 91 ? 24.538 -6.203 -12.381 1.00 88.56 91 THR A C 1
ATOM 744 O O . THR A 1 91 ? 25.285 -6.421 -11.417 1.00 88.56 91 THR A O 1
ATOM 747 N N . PRO A 1 92 ? 23.433 -5.445 -12.231 1.00 88.44 92 PRO A N 1
ATOM 748 C CA . PRO A 1 92 ? 23.037 -4.891 -10.940 1.00 88.44 92 PRO A CA 1
ATOM 749 C C . PRO A 1 92 ? 22.833 -5.996 -9.905 1.00 88.44 92 PRO A C 1
ATOM 751 O O . PRO A 1 92 ? 23.263 -5.840 -8.765 1.00 88.44 92 PRO A O 1
ATOM 754 N N . PHE A 1 93 ? 22.295 -7.142 -10.332 1.00 85.50 93 PHE A N 1
ATOM 755 C CA . PHE A 1 93 ? 22.170 -8.340 -9.512 1.00 85.50 93 PHE A CA 1
ATOM 756 C C . PHE A 1 93 ? 23.530 -8.826 -8.987 1.00 85.50 93 PHE A C 1
ATOM 758 O O . PHE A 1 93 ? 23.718 -8.946 -7.781 1.00 85.50 93 PHE A O 1
ATOM 765 N N . GLN A 1 94 ? 24.526 -9.014 -9.861 1.00 85.94 94 GLN A N 1
ATOM 766 C CA . GLN A 1 94 ? 25.871 -9.442 -9.452 1.00 85.94 94 GLN A CA 1
ATOM 767 C C . GLN A 1 94 ? 26.527 -8.443 -8.496 1.00 85.94 94 GLN A C 1
ATOM 769 O O . GLN A 1 94 ? 27.092 -8.836 -7.476 1.00 85.94 94 GLN A O 1
ATOM 774 N N . ARG A 1 95 ? 26.431 -7.142 -8.795 1.00 87.06 95 ARG A N 1
ATOM 775 C CA . ARG A 1 95 ? 26.940 -6.074 -7.922 1.00 87.06 95 ARG A CA 1
ATOM 776 C C . ARG A 1 95 ? 26.291 -6.110 -6.548 1.00 87.06 95 ARG A C 1
ATOM 778 O O . ARG A 1 95 ? 26.994 -5.957 -5.550 1.00 87.06 95 ARG A O 1
ATOM 785 N N . TYR A 1 96 ? 24.973 -6.287 -6.503 1.00 84.88 96 TYR A N 1
ATOM 786 C CA . TYR A 1 96 ? 24.211 -6.360 -5.266 1.00 84.88 96 TYR A CA 1
ATOM 787 C C . TYR A 1 96 ? 24.652 -7.565 -4.433 1.00 84.88 96 TYR A C 1
ATOM 789 O O . TYR A 1 96 ? 25.041 -7.389 -3.279 1.00 84.88 96 TYR A O 1
ATOM 797 N N . THR A 1 97 ? 24.743 -8.754 -5.034 1.00 83.75 97 THR A N 1
ATOM 798 C CA . THR A 1 97 ? 25.233 -9.960 -4.351 1.00 83.75 97 THR A CA 1
ATOM 799 C C . THR A 1 97 ? 26.667 -9.792 -3.833 1.00 83.75 97 THR A C 1
ATOM 801 O O . THR A 1 97 ? 26.949 -10.102 -2.677 1.00 83.75 97 THR A O 1
ATOM 804 N N . LEU A 1 98 ? 27.578 -9.255 -4.654 1.00 85.50 98 LEU A N 1
ATOM 805 C CA . LEU A 1 98 ? 28.984 -9.041 -4.284 1.00 85.50 98 LEU A CA 1
ATOM 806 C C . LEU A 1 98 ? 29.168 -7.983 -3.194 1.00 85.50 98 LEU A C 1
ATOM 808 O O . LEU A 1 98 ? 30.158 -8.021 -2.466 1.00 85.50 98 LEU A O 1
ATOM 812 N N . SER A 1 99 ? 28.239 -7.033 -3.076 1.00 84.31 99 SER A N 1
ATOM 813 C CA . SER A 1 99 ? 28.328 -5.972 -2.072 1.00 84.31 99 SER A CA 1
ATOM 814 C C . SER A 1 99 ? 28.236 -6.494 -0.636 1.00 84.31 99 SER A C 1
ATOM 816 O O . SER A 1 99 ? 28.649 -5.796 0.289 1.00 84.31 99 SER A O 1
ATOM 818 N N . GLY A 1 100 ? 27.687 -7.701 -0.435 1.00 80.12 100 GLY A N 1
ATOM 819 C CA . GLY A 1 100 ? 27.422 -8.246 0.896 1.00 80.12 100 GLY A CA 1
ATOM 820 C C . GLY A 1 100 ? 26.434 -7.395 1.700 1.00 80.12 100 GLY A C 1
ATOM 821 O O . GLY A 1 100 ? 26.426 -7.467 2.931 1.00 80.12 100 GLY A O 1
ATOM 822 N N . TYR A 1 101 ? 25.639 -6.560 1.020 1.00 80.62 101 TYR A N 1
ATOM 823 C CA . TYR A 1 101 ? 24.652 -5.700 1.650 1.00 80.62 101 TYR A CA 1
ATOM 824 C C . TYR A 1 101 ? 23.648 -6.547 2.428 1.00 80.62 101 TYR A C 1
ATOM 826 O O . TYR A 1 101 ? 22.998 -7.431 1.877 1.00 80.62 101 TYR A O 1
ATOM 834 N N . LYS A 1 102 ? 23.522 -6.261 3.723 1.00 79.25 102 LYS A N 1
ATOM 835 C CA . LYS A 1 102 ? 22.503 -6.867 4.573 1.00 79.25 102 LYS A CA 1
ATOM 836 C C . LYS A 1 102 ? 21.373 -5.863 4.740 1.00 79.25 102 LYS A C 1
ATOM 838 O O . LYS A 1 102 ? 21.608 -4.825 5.372 1.00 79.25 102 LYS A O 1
ATOM 843 N N . PRO A 1 103 ? 20.179 -6.133 4.185 1.00 78.06 103 PRO A N 1
ATOM 844 C CA . PRO A 1 103 ? 19.049 -5.249 4.378 1.00 78.06 103 PRO A CA 1
ATOM 845 C C . PRO A 1 103 ? 18.762 -5.145 5.870 1.00 78.06 103 PRO A C 1
ATOM 847 O O . PRO A 1 103 ? 18.764 -6.130 6.612 1.00 78.06 103 PRO A O 1
ATOM 850 N N . LYS A 1 104 ? 18.581 -3.908 6.309 1.00 80.75 104 LYS A N 1
ATOM 851 C CA . LYS A 1 104 ? 18.264 -3.589 7.687 1.00 80.75 104 LYS A CA 1
ATOM 852 C C . LYS A 1 104 ? 16.752 -3.624 7.852 1.00 80.75 104 LYS A C 1
ATOM 854 O O . LYS A 1 104 ? 16.061 -2.854 7.189 1.00 80.75 104 LYS A O 1
ATOM 859 N N . GLN A 1 105 ? 16.249 -4.512 8.701 1.00 76.94 105 GLN A N 1
ATOM 860 C CA . GLN A 1 105 ? 14.813 -4.710 8.871 1.00 76.94 105 GLN A CA 1
ATOM 861 C C . GLN A 1 105 ? 14.331 -4.135 10.203 1.00 76.94 105 GLN A C 1
ATOM 863 O O . GLN A 1 105 ? 15.004 -4.239 11.232 1.00 76.94 105 GLN A O 1
ATOM 868 N N . VAL A 1 106 ? 13.151 -3.523 10.165 1.00 77.50 106 VAL A N 1
ATOM 869 C CA . VAL A 1 106 ? 12.416 -3.105 11.357 1.00 77.50 106 VAL A CA 1
ATOM 870 C C . VAL A 1 106 ? 11.558 -4.283 11.813 1.00 77.50 106 VAL A C 1
ATOM 872 O O . VAL A 1 106 ? 10.804 -4.839 11.018 1.00 77.50 106 VAL A O 1
ATOM 875 N N . ILE A 1 107 ? 11.716 -4.694 13.072 1.00 74.75 107 ILE A N 1
ATOM 876 C CA . ILE A 1 107 ? 11.047 -5.882 13.630 1.00 74.75 107 ILE A CA 1
ATOM 877 C C . ILE A 1 107 ? 9.586 -5.577 13.968 1.00 74.75 107 ILE A C 1
ATOM 879 O O . ILE A 1 107 ? 8.701 -6.389 13.713 1.00 74.75 107 ILE A O 1
ATOM 883 N N . ASP A 1 108 ? 9.343 -4.405 14.552 1.00 77.00 108 ASP A N 1
ATOM 884 C CA . ASP A 1 108 ? 8.014 -3.980 14.970 1.00 77.00 108 ASP A CA 1
ATOM 885 C C . ASP A 1 108 ? 7.374 -3.107 13.890 1.00 77.00 108 ASP A C 1
ATOM 887 O O . ASP A 1 108 ? 7.779 -1.958 13.697 1.00 77.00 108 ASP A O 1
ATOM 891 N N . SER A 1 109 ? 6.371 -3.647 13.193 1.00 75.06 109 SER A N 1
ATOM 892 C CA . SER A 1 109 ? 5.619 -2.908 12.171 1.00 75.06 109 SER A CA 1
ATOM 893 C C . SER A 1 109 ? 5.037 -1.616 12.737 1.00 75.06 109 SER A C 1
ATOM 895 O O . SER A 1 109 ? 5.029 -0.601 12.050 1.00 75.06 109 SER A O 1
ATOM 897 N N . HIS A 1 110 ? 4.626 -1.639 14.006 1.00 76.62 110 HIS A N 1
ATOM 898 C CA . HIS A 1 110 ? 3.940 -0.531 14.646 1.00 76.62 110 HIS A CA 1
ATOM 899 C C . HIS A 1 110 ? 4.850 0.668 14.932 1.00 76.62 110 HIS A C 1
ATOM 901 O O . HIS A 1 110 ? 4.406 1.799 15.108 1.00 76.62 110 HIS A O 1
ATOM 907 N N . SER A 1 111 ? 6.163 0.454 14.932 1.00 76.25 111 SER A N 1
ATOM 908 C CA . SER A 1 111 ? 7.128 1.544 15.044 1.00 76.25 111 SER A CA 1
ATOM 909 C C . SER A 1 111 ? 7.153 2.457 13.806 1.00 76.25 111 SER A C 1
ATOM 911 O O . SER A 1 111 ? 7.631 3.591 13.890 1.00 76.25 111 SER A O 1
ATOM 913 N N . LEU A 1 112 ? 6.616 1.990 12.671 1.00 80.12 112 LEU A N 1
ATOM 914 C CA . LEU A 1 112 ? 6.483 2.757 11.431 1.00 80.12 112 LEU A CA 1
ATOM 915 C C . LEU A 1 112 ? 5.188 3.570 11.369 1.00 80.12 112 LEU A C 1
ATOM 917 O O . LEU A 1 112 ? 5.070 4.442 10.512 1.00 80.12 112 LEU A O 1
ATOM 921 N N . ASP A 1 113 ? 4.250 3.352 12.286 1.00 79.81 113 ASP A N 1
ATOM 922 C CA . ASP A 1 113 ? 2.946 4.014 12.270 1.00 79.81 113 ASP A CA 1
ATOM 923 C C . ASP A 1 113 ? 3.060 5.536 12.451 1.00 79.81 113 ASP A C 1
ATOM 925 O O . ASP A 1 113 ? 2.232 6.291 11.948 1.00 79.81 113 ASP A O 1
ATOM 929 N N . MET A 1 114 ? 4.141 6.022 13.072 1.00 74.31 114 MET A N 1
ATOM 930 C CA . MET A 1 114 ? 4.458 7.458 13.128 1.00 74.31 114 MET A CA 1
ATOM 931 C C . MET A 1 114 ? 4.766 8.081 11.757 1.00 74.31 114 MET A C 1
ATOM 933 O O . MET A 1 114 ? 4.708 9.302 11.621 1.00 74.31 114 MET A O 1
ATOM 937 N N . LEU A 1 115 ? 5.126 7.268 10.760 1.00 81.69 115 LEU A N 1
ATOM 938 C CA . LEU A 1 115 ? 5.378 7.693 9.381 1.00 81.69 115 LEU A CA 1
ATOM 939 C C . LEU A 1 115 ? 4.118 7.618 8.506 1.00 81.69 115 LEU A C 1
ATOM 941 O O . LEU A 1 115 ? 4.156 8.062 7.358 1.00 81.69 115 LEU A O 1
ATOM 945 N N . LEU A 1 116 ? 3.019 7.059 9.023 1.00 82.75 116 LEU A N 1
ATOM 946 C CA . LEU A 1 116 ? 1.739 7.020 8.323 1.00 82.75 116 LEU A CA 1
ATOM 947 C C . LEU A 1 116 ? 1.120 8.417 8.225 1.00 82.75 116 LEU A C 1
ATOM 949 O O . LEU A 1 116 ? 1.556 9.382 8.859 1.00 82.75 116 LEU A O 1
ATOM 953 N N . ASN A 1 117 ? 0.070 8.531 7.414 1.00 82.25 117 ASN A N 1
ATOM 954 C CA . ASN A 1 117 ? -0.561 9.814 7.169 1.00 82.25 117 ASN A CA 1
ATOM 955 C C . ASN A 1 117 ? -1.288 10.307 8.429 1.00 82.25 117 ASN A C 1
ATOM 957 O O . ASN A 1 117 ? -2.296 9.730 8.846 1.00 82.25 117 ASN A O 1
ATOM 961 N N . PHE A 1 118 ? -0.783 11.386 9.026 1.00 85.94 118 PHE A N 1
ATOM 962 C CA . PHE A 1 118 ? -1.401 12.010 10.188 1.00 85.94 118 PHE A CA 1
ATOM 963 C C . PHE A 1 118 ? -2.614 12.841 9.766 1.00 85.94 118 PHE A C 1
ATOM 965 O O . PHE A 1 118 ? -2.487 13.877 9.114 1.00 85.94 118 PHE A O 1
ATOM 972 N N . VAL A 1 119 ? -3.802 12.403 10.177 1.00 83.44 119 VAL A N 1
ATOM 973 C CA . VAL A 1 119 ? -5.067 13.061 9.819 1.00 83.44 119 VAL A CA 1
ATOM 974 C C . VAL A 1 119 ? -5.424 14.171 10.801 1.00 83.44 119 VAL A C 1
ATOM 976 O O . VAL A 1 119 ? -6.015 15.179 10.416 1.00 83.44 119 VAL A O 1
ATOM 979 N N . GLY A 1 120 ? -5.088 13.984 12.077 1.00 85.69 120 GLY A N 1
ATOM 980 C CA . GLY A 1 120 ? -5.389 14.943 13.132 1.00 85.69 120 GLY A CA 1
ATOM 981 C C . GLY A 1 120 ? -5.691 14.299 14.480 1.00 85.69 120 GLY A C 1
ATOM 982 O O . GLY A 1 120 ? -5.587 13.085 14.670 1.00 85.69 120 GLY A O 1
ATOM 983 N N . GLU A 1 121 ? -6.084 15.148 15.427 1.00 90.56 121 GLU A N 1
ATOM 984 C CA . GLU A 1 121 ? -6.577 14.735 16.739 1.00 90.56 121 GLU A CA 1
ATOM 985 C C . GLU A 1 121 ? -8.101 14.595 16.706 1.00 90.56 121 GLU A C 1
ATOM 987 O O . GLU A 1 121 ? -8.812 15.499 16.263 1.00 90.56 121 GLU A O 1
ATOM 992 N N . ALA A 1 122 ? -8.610 13.471 17.200 1.00 87.06 122 ALA A N 1
ATOM 993 C CA . ALA A 1 122 ? -10.033 13.178 17.257 1.00 87.06 122 ALA A CA 1
ATOM 994 C C . ALA A 1 122 ? -10.433 12.684 18.651 1.00 87.06 122 ALA A C 1
ATOM 996 O O . ALA A 1 122 ? -9.629 12.118 19.388 1.00 87.06 122 ALA A O 1
ATOM 997 N N . THR A 1 123 ? -11.689 12.911 19.026 1.00 89.69 123 THR A N 1
ATOM 998 C CA . THR A 1 123 ? -12.224 12.461 20.316 1.00 89.69 123 THR A CA 1
ATOM 999 C C . THR A 1 123 ? -12.961 11.142 20.136 1.00 89.69 123 THR A C 1
ATOM 1001 O O . THR A 1 123 ? -13.801 11.019 19.241 1.00 89.69 123 THR A O 1
ATOM 1004 N N . VAL A 1 124 ? -12.683 10.175 21.008 1.00 87.06 124 VAL A N 1
ATOM 1005 C CA . VAL A 1 124 ? -13.418 8.910 21.084 1.00 87.06 124 VAL A CA 1
ATOM 1006 C C . VAL A 1 124 ? -14.794 9.178 21.688 1.00 87.06 124 VAL A C 1
ATOM 1008 O O . VAL A 1 124 ? -14.913 9.736 22.780 1.00 87.06 124 VAL A O 1
ATOM 1011 N N . ILE A 1 125 ? -15.855 8.808 20.972 1.00 84.88 125 ILE A N 1
ATOM 1012 C CA . ILE A 1 125 ? -17.239 8.983 21.421 1.00 84.88 125 ILE A CA 1
ATOM 1013 C C . ILE A 1 125 ? -17.996 7.681 21.186 1.00 84.88 125 ILE A C 1
ATOM 1015 O O . ILE A 1 125 ? -18.143 7.246 20.040 1.00 84.88 125 ILE A O 1
ATOM 1019 N N . ARG A 1 126 ? -18.538 7.091 22.264 1.00 80.25 126 ARG A N 1
ATOM 1020 C CA . ARG A 1 126 ? -19.327 5.842 22.207 1.00 80.25 126 ARG A CA 1
ATOM 1021 C C . ARG A 1 126 ? -18.588 4.735 21.432 1.00 80.25 126 ARG A C 1
ATOM 1023 O O . ARG A 1 126 ? -19.158 4.129 20.529 1.00 80.25 126 ARG A O 1
ATOM 1030 N N . GLY A 1 127 ? -17.296 4.583 21.727 1.00 77.50 127 GLY A N 1
ATOM 1031 C CA . GLY A 1 127 ? -16.389 3.602 21.125 1.00 77.50 127 GLY A CA 1
ATOM 1032 C C . GLY A 1 127 ? -16.077 3.762 19.637 1.00 77.50 127 GLY A C 1
ATOM 1033 O O . GLY A 1 127 ? -15.583 2.827 19.014 1.00 77.50 127 GLY A O 1
ATOM 1034 N N . GLY A 1 128 ? -16.328 4.938 19.058 1.00 83.69 128 GLY A N 1
ATOM 1035 C CA . GLY A 1 128 ? -15.882 5.258 17.705 1.00 83.69 128 GLY A CA 1
ATOM 1036 C C . GLY A 1 128 ? -15.146 6.590 17.627 1.00 83.69 128 GLY A C 1
ATOM 1037 O O . GLY A 1 128 ? -15.357 7.488 18.444 1.00 83.69 128 GLY A O 1
ATOM 1038 N N . VAL A 1 129 ? -14.315 6.729 16.602 1.00 85.88 129 VAL A N 1
ATOM 1039 C CA . VAL A 1 129 ? -13.556 7.939 16.281 1.00 85.88 129 VAL A CA 1
ATOM 1040 C C . VAL A 1 129 ? -13.928 8.395 14.880 1.00 85.88 129 VAL A C 1
ATOM 1042 O O . VAL A 1 129 ? -13.977 7.594 13.950 1.00 85.88 129 VAL A O 1
ATOM 1045 N N . LYS A 1 130 ? -14.206 9.690 14.713 1.00 86.00 130 LYS A N 1
ATOM 1046 C CA . LYS A 1 130 ? -14.485 10.278 13.400 1.00 86.00 130 LYS A CA 1
ATOM 1047 C C . LYS A 1 130 ? -13.262 11.047 12.909 1.00 86.00 130 LYS A C 1
ATOM 1049 O O . LYS A 1 130 ? -12.862 12.014 13.551 1.00 86.00 130 LYS A O 1
ATOM 1054 N N . ALA A 1 131 ? -12.716 10.650 11.765 1.00 80.50 131 ALA A N 1
ATOM 1055 C CA . ALA A 1 131 ? -11.567 11.290 11.133 1.00 80.50 131 ALA A CA 1
ATOM 1056 C C . ALA A 1 131 ? -11.740 11.295 9.608 1.00 80.50 131 ALA A C 1
ATOM 1058 O O . ALA A 1 131 ? -12.185 10.307 9.035 1.00 80.50 131 ALA A O 1
ATOM 1059 N N . ASN A 1 132 ? -11.430 12.419 8.953 1.00 76.75 132 ASN A N 1
ATOM 1060 C CA . ASN A 1 132 ? -11.558 12.592 7.497 1.00 76.75 132 ASN A CA 1
ATOM 1061 C C . ASN A 1 132 ? -12.922 12.137 6.921 1.00 76.75 132 ASN A C 1
ATOM 1063 O O . ASN A 1 132 ? -12.998 11.424 5.927 1.00 76.75 132 ASN A O 1
ATOM 1067 N N . SER A 1 133 ? -14.019 12.510 7.593 1.00 79.44 133 SER A N 1
ATOM 1068 C CA . SER A 1 133 ? -15.405 12.103 7.272 1.00 79.44 133 SER A CA 1
ATOM 1069 C C . SER A 1 133 ? -15.741 10.613 7.427 1.00 79.44 133 SER A C 1
ATOM 1071 O O . SER A 1 133 ? -16.908 10.256 7.291 1.00 79.44 133 SER A O 1
ATOM 1073 N N . LEU A 1 134 ? -14.777 9.772 7.798 1.00 81.81 134 LEU A N 1
ATOM 1074 C CA . LEU A 1 134 ? -14.943 8.346 8.061 1.00 81.81 134 LEU A CA 1
ATOM 1075 C C . LEU A 1 134 ? -15.074 8.084 9.566 1.00 81.81 134 LEU A C 1
ATOM 1077 O O . LEU A 1 134 ? -14.545 8.836 10.391 1.00 81.81 134 LEU A O 1
ATOM 1081 N N . ARG A 1 135 ? -15.812 7.033 9.933 1.00 83.25 135 ARG A N 1
ATOM 1082 C CA . ARG A 1 135 ? -15.964 6.592 11.323 1.00 83.25 135 ARG A CA 1
ATOM 1083 C C . ARG A 1 135 ? -15.236 5.269 11.506 1.00 83.25 135 ARG A C 1
ATOM 1085 O O . ARG A 1 135 ? -15.550 4.305 10.826 1.00 83.25 135 ARG A O 1
ATOM 1092 N N . TYR A 1 136 ? -14.301 5.244 12.441 1.00 84.62 136 TYR A N 1
ATOM 1093 C CA . TYR A 1 136 ? -13.549 4.059 12.823 1.00 84.62 136 TYR A CA 1
ATOM 1094 C C . TYR A 1 136 ? -14.050 3.553 14.171 1.00 84.62 136 TYR A C 1
ATOM 1096 O O . TYR A 1 136 ? -14.320 4.349 15.077 1.00 84.62 136 TYR A O 1
ATOM 1104 N N . THR A 1 137 ? -14.160 2.241 14.299 1.00 82.38 137 THR A N 1
ATOM 1105 C CA . THR A 1 137 ? -14.640 1.538 15.484 1.00 82.38 137 THR A CA 1
ATOM 1106 C C . THR A 1 137 ? -13.616 0.466 15.851 1.00 82.38 137 THR A C 1
ATOM 1108 O O . THR A 1 137 ? -12.997 -0.141 14.977 1.00 82.38 137 THR A O 1
ATOM 1111 N N . ALA A 1 138 ? -13.424 0.230 17.146 1.00 78.31 138 ALA A N 1
ATOM 1112 C CA . ALA A 1 138 ? -12.642 -0.895 17.648 1.00 78.31 138 ALA A CA 1
ATOM 1113 C C . ALA A 1 138 ? -13.284 -1.418 18.941 1.00 78.31 138 ALA A C 1
ATOM 1115 O O . ALA A 1 138 ? -13.807 -0.607 19.714 1.00 78.31 138 ALA A O 1
ATOM 1116 N N . PRO A 1 139 ? -13.226 -2.733 19.227 1.00 77.75 139 PRO A N 1
ATOM 1117 C CA . PRO A 1 139 ? -13.704 -3.280 20.498 1.00 77.75 139 PRO A CA 1
ATOM 1118 C C . PRO A 1 139 ? -13.037 -2.618 21.713 1.00 77.75 139 PRO A C 1
ATOM 1120 O O . PRO A 1 139 ? -13.691 -2.365 22.719 1.00 77.75 139 PRO A O 1
ATOM 1123 N N . GLU A 1 140 ? -11.758 -2.266 21.590 1.00 77.06 140 GLU A N 1
ATOM 1124 C CA . GLU A 1 140 ? -10.954 -1.647 22.650 1.00 77.06 140 GLU A CA 1
ATOM 1125 C C . GLU A 1 140 ? -11.445 -0.238 23.023 1.00 77.06 140 GLU A C 1
ATOM 1127 O O . GLU A 1 140 ? -11.412 0.144 24.194 1.00 77.06 140 GLU A O 1
ATOM 1132 N N . LEU A 1 141 ? -11.996 0.507 22.055 1.00 77.00 141 LEU A N 1
ATOM 1133 C CA . LEU A 1 141 ? -12.550 1.850 22.271 1.00 77.00 141 LEU A CA 1
ATOM 1134 C C . LEU A 1 141 ? -13.885 1.836 23.025 1.00 77.00 141 LEU A C 1
ATOM 1136 O O . LEU A 1 141 ? -14.311 2.878 23.522 1.00 77.00 141 LEU A O 1
ATOM 1140 N N . MET A 1 142 ? -14.569 0.689 23.092 1.00 73.81 142 MET A N 1
ATOM 1141 C CA . MET A 1 142 ? -15.841 0.546 23.816 1.00 73.81 142 MET A CA 1
ATOM 1142 C C . MET A 1 142 ? -15.646 0.499 25.336 1.00 73.81 142 MET A C 1
ATOM 1144 O O . MET A 1 142 ? -16.614 0.651 26.083 1.00 73.81 142 MET A O 1
ATOM 1148 N N . SER A 1 143 ? -14.411 0.299 25.801 1.00 77.25 143 SER A N 1
ATOM 1149 C CA . SER A 1 143 ? -14.075 0.312 27.221 1.00 77.25 143 SER A CA 1
ATOM 1150 C C . SER A 1 143 ? -14.281 1.714 27.824 1.00 77.25 143 SER A C 1
ATOM 1152 O O . SER A 1 143 ? -13.898 2.706 27.195 1.00 77.25 143 SER A O 1
ATOM 1154 N N . PRO A 1 144 ? -14.817 1.834 29.058 1.00 73.94 144 PRO A N 1
ATOM 1155 C CA . PRO A 1 144 ? -15.046 3.128 29.715 1.00 73.94 144 PRO A CA 1
ATOM 1156 C C . PRO A 1 144 ? -13.794 4.007 29.819 1.00 73.94 144 PRO A C 1
ATOM 1158 O O . PRO A 1 144 ? -13.896 5.231 29.791 1.00 73.94 144 PRO A O 1
ATOM 1161 N N . ASP A 1 145 ? -12.615 3.387 29.879 1.00 76.00 145 ASP A N 1
ATOM 1162 C CA . ASP A 1 145 ? -11.325 4.072 29.974 1.00 76.00 145 ASP A CA 1
ATOM 1163 C C . ASP A 1 145 ? -11.006 4.953 28.764 1.00 76.00 145 ASP A C 1
ATOM 1165 O O . ASP A 1 145 ? -10.169 5.849 28.875 1.00 76.00 145 ASP A O 1
ATOM 1169 N N . TRP A 1 146 ? -11.638 4.710 27.616 1.00 76.25 146 TRP A N 1
ATOM 1170 C CA . TRP A 1 146 ? -11.414 5.456 26.380 1.00 76.25 146 TRP A CA 1
ATOM 1171 C C . TRP A 1 146 ? -12.523 6.463 26.071 1.00 76.25 146 TRP A C 1
ATOM 1173 O O . TRP A 1 146 ? -12.363 7.261 25.147 1.00 76.25 146 TRP A O 1
ATOM 1183 N N . ASP A 1 147 ? -13.614 6.498 26.844 1.00 79.94 147 ASP A N 1
ATOM 1184 C CA . ASP A 1 147 ? -14.709 7.433 26.581 1.00 79.94 147 ASP A CA 1
ATOM 1185 C C . ASP A 1 147 ? -14.248 8.891 26.753 1.00 79.94 147 ASP A C 1
ATOM 1187 O O . ASP A 1 147 ? -13.635 9.271 27.752 1.00 79.94 147 ASP A O 1
ATOM 1191 N N . ARG A 1 148 ? -14.536 9.725 25.746 1.00 82.75 148 ARG A N 1
ATOM 1192 C CA . ARG A 1 148 ? -14.176 11.154 25.662 1.00 82.75 148 ARG A CA 1
ATOM 1193 C C . ARG A 1 148 ? -12.678 11.473 25.697 1.00 82.75 148 ARG A C 1
ATOM 1195 O O . ARG A 1 148 ? -12.322 12.649 25.815 1.00 82.75 148 ARG A O 1
ATOM 1202 N N . LYS A 1 149 ? -11.794 10.486 25.536 1.00 85.25 149 LYS A N 1
ATOM 1203 C CA . LYS A 1 149 ? -10.357 10.742 25.373 1.00 85.25 149 LYS A CA 1
ATOM 1204 C C . LYS A 1 149 ? -10.034 11.250 23.971 1.00 85.25 149 LYS A C 1
ATOM 1206 O O . LYS A 1 149 ? -10.694 10.905 22.990 1.00 85.25 149 LYS A O 1
ATOM 1211 N N . LYS A 1 150 ? -9.003 12.090 23.888 1.00 87.81 150 LYS A N 1
ATOM 1212 C CA . LYS A 1 150 ? -8.449 12.584 22.625 1.00 87.81 150 LYS A CA 1
ATOM 1213 C C . LYS A 1 150 ? -7.331 11.657 22.153 1.00 87.81 150 LYS A C 1
ATOM 1215 O O . LYS A 1 150 ? -6.432 11.332 22.925 1.00 87.81 150 LYS A O 1
ATOM 1220 N N . VAL A 1 151 ? -7.386 11.275 20.886 1.00 88.75 151 VAL A N 1
ATOM 1221 C CA . VAL A 1 151 ? -6.431 10.379 20.232 1.00 88.75 151 VAL A CA 1
ATOM 1222 C C . VAL A 1 151 ? -5.898 11.007 18.949 1.00 88.75 151 VAL A C 1
ATOM 1224 O O . VAL A 1 151 ? -6.592 11.778 18.285 1.00 88.75 151 VAL A O 1
ATOM 1227 N N . ARG A 1 152 ? -4.659 10.676 18.594 1.00 88.94 152 ARG A N 1
ATOM 1228 C CA . ARG A 1 152 ? -4.054 10.985 17.294 1.00 88.94 152 ARG A CA 1
ATOM 1229 C C . ARG A 1 152 ? -4.381 9.874 16.316 1.00 88.94 152 ARG A C 1
ATOM 1231 O O . ARG A 1 152 ? -4.173 8.710 16.643 1.00 88.94 152 ARG A O 1
ATOM 1238 N N . VAL A 1 153 ? -4.873 10.244 15.140 1.00 88.00 153 VAL A N 1
ATOM 1239 C CA . VAL A 1 153 ? -5.305 9.296 14.111 1.00 88.00 153 VAL A CA 1
ATOM 1240 C C . VAL A 1 153 ? -4.295 9.265 12.973 1.00 88.00 153 VAL A C 1
ATOM 1242 O O . VAL A 1 153 ? -4.034 10.294 12.342 1.00 88.00 153 VAL A O 1
ATOM 1245 N N . PHE A 1 154 ? -3.775 8.075 12.696 1.00 87.62 154 PHE A N 1
ATOM 1246 C CA . PHE A 1 154 ? -2.905 7.781 11.566 1.00 87.62 154 PHE A CA 1
ATOM 1247 C C . PHE A 1 154 ? -3.629 6.834 10.610 1.00 87.62 154 PHE A C 1
ATOM 1249 O O . PHE A 1 154 ? -4.178 5.823 11.041 1.00 87.62 154 PHE A O 1
ATOM 1256 N N . GLN A 1 155 ? -3.670 7.176 9.325 1.00 83.44 155 GLN A N 1
ATOM 1257 C CA . GLN A 1 155 ? -4.293 6.356 8.282 1.00 83.44 155 GLN A CA 1
ATOM 1258 C C . GLN A 1 155 ? -3.229 5.703 7.406 1.00 83.44 155 GLN A C 1
ATOM 1260 O O . GLN A 1 155 ? -2.248 6.354 7.028 1.00 83.44 155 GLN A O 1
ATOM 1265 N N . ASP A 1 156 ? -3.456 4.440 7.046 1.00 77.44 156 ASP A N 1
ATOM 1266 C CA . ASP A 1 156 ? -2.634 3.758 6.052 1.00 77.44 156 ASP A CA 1
ATOM 1267 C C . ASP A 1 156 ? -2.948 4.329 4.653 1.00 77.44 156 ASP A C 1
ATOM 1269 O O . ASP A 1 156 ? -4.110 4.316 4.232 1.00 77.44 156 ASP A O 1
ATOM 1273 N N . PRO A 1 157 ? -1.955 4.856 3.910 1.00 71.44 157 PRO A N 1
ATOM 1274 C CA . PRO A 1 157 ? -2.172 5.338 2.547 1.00 71.44 157 PRO A CA 1
ATOM 1275 C C . PRO A 1 157 ? -2.613 4.232 1.574 1.00 71.44 157 PRO A C 1
ATOM 1277 O O . PRO A 1 157 ? -3.242 4.539 0.562 1.00 71.44 157 PRO A O 1
ATOM 1280 N N . SER A 1 158 ? -2.299 2.969 1.867 1.00 71.50 158 SER A N 1
ATOM 1281 C CA . SER A 1 158 ? -2.679 1.806 1.055 1.00 71.50 158 SER A CA 1
ATOM 1282 C C . SER A 1 158 ? -4.060 1.258 1.425 1.00 71.50 158 SER A C 1
ATOM 1284 O O . SER A 1 158 ? -4.682 0.574 0.611 1.00 71.50 158 SER A O 1
ATOM 1286 N N . ASP A 1 159 ? -4.545 1.549 2.638 1.00 74.88 159 ASP A N 1
ATOM 1287 C CA . ASP A 1 159 ? -5.834 1.083 3.151 1.00 74.88 159 ASP A CA 1
ATOM 1288 C C . ASP A 1 159 ? -6.517 2.139 4.033 1.00 74.88 159 ASP A C 1
ATOM 1290 O O . ASP A 1 159 ? -6.366 2.192 5.253 1.00 74.88 159 ASP A O 1
ATOM 1294 N N . VAL A 1 160 ? -7.367 2.947 3.400 1.00 74.88 160 VAL A N 1
ATOM 1295 C CA . VAL A 1 160 ? -8.150 4.001 4.067 1.00 74.88 160 VAL A CA 1
ATOM 1296 C C . VAL A 1 160 ? -9.164 3.425 5.079 1.00 74.88 160 VAL A C 1
ATOM 1298 O O . VAL A 1 160 ? -9.689 4.151 5.930 1.00 74.88 160 VAL A O 1
ATOM 1301 N N . GLY A 1 161 ? -9.457 2.121 5.013 1.00 75.56 161 GLY A N 1
ATOM 1302 C CA . GLY A 1 161 ? -10.349 1.416 5.932 1.00 75.56 161 GLY A CA 1
ATOM 1303 C C . GLY A 1 161 ? -9.745 1.155 7.311 1.00 75.56 161 GLY A C 1
ATOM 1304 O O . GLY A 1 161 ? -10.506 0.968 8.266 1.00 75.56 161 GLY A O 1
ATOM 1305 N N . ARG A 1 162 ? -8.414 1.202 7.438 1.00 82.75 162 ARG A N 1
ATOM 1306 C CA . ARG A 1 162 ? -7.683 0.974 8.689 1.00 82.75 162 ARG A CA 1
ATOM 1307 C C . ARG A 1 162 ? -7.058 2.267 9.199 1.00 82.75 162 ARG A C 1
ATOM 1309 O O . ARG A 1 162 ? -6.490 3.056 8.445 1.00 82.75 162 ARG A O 1
ATOM 1316 N N . ALA A 1 163 ? -7.168 2.485 10.503 1.00 84.12 163 ALA A N 1
ATOM 1317 C CA . ALA A 1 163 ? -6.532 3.600 11.178 1.00 84.12 163 ALA A CA 1
ATOM 1318 C C . ALA A 1 163 ? -5.893 3.140 12.488 1.00 84.12 163 ALA A C 1
ATOM 1320 O O . ALA A 1 163 ? -6.519 2.447 13.287 1.00 84.12 163 ALA A O 1
ATOM 1321 N N . THR A 1 164 ? -4.671 3.595 12.730 1.00 87.44 164 THR A N 1
ATOM 1322 C CA . THR A 1 164 ? -4.002 3.452 14.018 1.00 87.44 164 THR A CA 1
ATOM 1323 C C . THR A 1 164 ? -4.293 4.678 14.874 1.00 87.44 164 THR A C 1
ATOM 1325 O O . THR A 1 164 ? -4.098 5.822 14.451 1.00 87.44 164 THR A O 1
ATOM 1328 N N . LEU A 1 165 ? -4.740 4.449 16.105 1.00 87.50 165 LEU A N 1
ATOM 1329 C CA . LEU A 1 165 ? -5.021 5.487 17.087 1.00 87.50 165 LEU A CA 1
ATOM 1330 C C . LEU A 1 165 ? -3.977 5.467 18.195 1.00 87.50 165 LEU A C 1
ATOM 1332 O O . LEU A 1 165 ? -3.788 4.437 18.828 1.00 87.50 165 LEU A O 1
ATOM 1336 N N . TYR A 1 166 ? -3.383 6.616 18.502 1.00 87.81 166 TYR A N 1
ATOM 1337 C CA . TYR A 1 166 ? -2.496 6.777 19.657 1.00 87.81 166 TYR A CA 1
ATOM 1338 C C . TYR A 1 166 ? -3.095 7.707 20.700 1.00 87.81 166 TYR A C 1
ATOM 1340 O O . TYR A 1 166 ? -3.639 8.761 20.363 1.00 87.81 166 TYR A O 1
ATOM 1348 N N . SER A 1 167 ? -2.930 7.372 21.980 1.00 85.19 167 SER A N 1
ATOM 1349 C CA . SER A 1 167 ? -3.266 8.309 23.058 1.00 85.19 167 SER A CA 1
ATOM 1350 C C . SER A 1 167 ? -2.329 9.525 23.059 1.00 85.19 167 SER A C 1
ATOM 1352 O O . SER A 1 167 ? -1.131 9.409 22.795 1.00 85.19 167 SER A O 1
ATOM 1354 N N . LEU A 1 168 ? -2.863 10.698 23.414 1.00 82.25 168 LEU A N 1
ATOM 1355 C CA . LEU A 1 168 ? -2.066 11.910 23.642 1.00 82.25 168 LEU A CA 1
ATOM 1356 C C . LEU A 1 168 ? -1.214 11.845 24.915 1.00 82.25 168 LEU A C 1
ATOM 1358 O O . LEU A 1 168 ? -0.262 12.611 25.042 1.00 82.25 168 LEU A O 1
ATOM 1362 N N . ASP A 1 169 ? -1.514 10.915 25.823 1.00 75.44 169 ASP A N 1
ATOM 1363 C CA . ASP A 1 169 ? -0.865 10.811 27.136 1.00 75.44 169 ASP A CA 1
ATOM 1364 C C . ASP A 1 169 ? 0.581 10.278 27.064 1.00 75.44 169 ASP A C 1
ATOM 1366 O O . ASP A 1 169 ? 1.230 10.092 28.091 1.00 75.44 169 ASP A O 1
ATOM 1370 N N . GLY A 1 170 ? 1.099 9.997 25.861 1.00 64.25 170 GLY A N 1
ATOM 1371 C CA . GLY A 1 170 ? 2.478 9.539 25.658 1.00 64.25 170 GLY A CA 1
ATOM 1372 C C . GLY A 1 170 ? 2.749 8.121 26.168 1.00 64.25 170 GLY A C 1
ATOM 1373 O O . GLY A 1 170 ? 3.903 7.718 26.266 1.00 64.25 170 GLY A O 1
ATOM 1374 N N . SER A 1 171 ? 1.701 7.347 26.470 1.00 63.34 171 SER A N 1
ATOM 1375 C CA . SER A 1 171 ? 1.807 5.972 26.973 1.00 63.34 171 SER A CA 1
ATOM 1376 C C . SER A 1 171 ? 2.325 4.969 25.936 1.00 63.34 171 SER A C 1
ATOM 1378 O O . SER A 1 171 ? 2.624 3.834 26.297 1.00 63.34 171 SER A O 1
ATOM 1380 N N . GLY A 1 172 ? 2.402 5.366 24.658 1.00 66.50 172 GLY A N 1
ATOM 1381 C CA . GLY A 1 172 ? 2.767 4.488 23.541 1.00 66.50 172 GLY A CA 1
ATOM 1382 C C . GLY A 1 172 ? 1.751 3.373 23.273 1.00 66.50 172 GLY A C 1
ATOM 1383 O O . GLY A 1 172 ? 2.032 2.465 22.501 1.00 66.50 172 GLY A O 1
ATOM 1384 N N . VAL A 1 173 ? 0.575 3.443 23.907 1.00 73.94 173 VAL A N 1
ATOM 1385 C CA . VAL A 1 173 ? -0.544 2.536 23.650 1.00 73.94 173 VAL A CA 1
ATOM 1386 C C . VAL A 1 173 ? -1.220 2.965 22.359 1.00 73.94 173 VAL A C 1
ATOM 1388 O O . VAL A 1 173 ? -1.588 4.138 22.204 1.00 73.94 173 VAL A O 1
ATOM 1391 N N . TYR A 1 174 ? -1.391 1.997 21.471 1.00 81.69 174 TYR A N 1
ATOM 1392 C CA . TYR A 1 174 ? -2.105 2.150 20.222 1.00 81.69 174 TYR A CA 1
ATOM 1393 C C . TYR A 1 174 ? -3.335 1.259 20.178 1.00 81.69 174 TYR A C 1
ATOM 1395 O O . TYR A 1 174 ? -3.410 0.263 20.894 1.00 81.69 174 TYR A O 1
ATOM 1403 N N . ILE A 1 175 ? -4.280 1.635 19.325 1.00 81.81 175 ILE A N 1
ATOM 1404 C CA . ILE A 1 175 ? -5.476 0.859 19.016 1.00 81.81 175 ILE A CA 1
ATOM 1405 C C . ILE A 1 175 ? -5.624 0.815 17.503 1.00 81.81 175 ILE A C 1
ATOM 1407 O O . ILE A 1 175 ? -5.640 1.862 16.848 1.00 81.81 175 ILE A O 1
ATOM 1411 N N . GLU A 1 176 ? -5.779 -0.384 16.953 1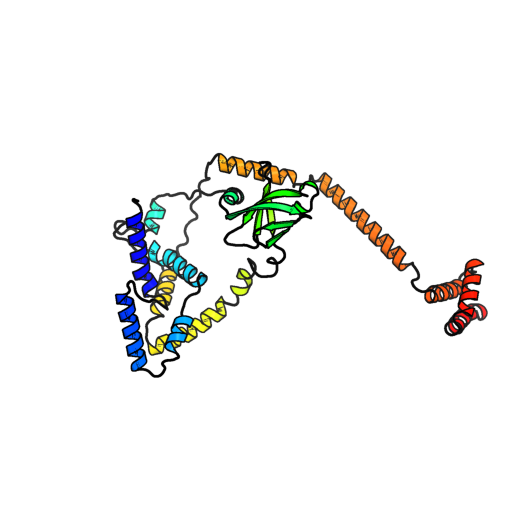.00 83.69 176 GLU A N 1
ATOM 1412 C CA . GLU A 1 176 ? -6.194 -0.551 15.564 1.00 83.69 176 GLU A CA 1
ATOM 1413 C C . GLU A 1 176 ? -7.710 -0.366 15.463 1.00 83.69 176 GLU A C 1
ATOM 1415 O O . GLU A 1 176 ? -8.495 -1.117 16.044 1.00 83.69 176 GLU A O 1
ATOM 1420 N N . ALA A 1 177 ? -8.132 0.653 14.724 1.00 83.94 177 ALA A N 1
ATOM 1421 C CA . ALA A 1 177 ? -9.530 0.956 14.487 1.00 83.94 177 ALA A CA 1
ATOM 1422 C C . ALA A 1 177 ? -9.873 0.770 13.012 1.00 83.94 177 ALA A C 1
ATOM 1424 O O . ALA A 1 177 ? -9.116 1.136 12.111 1.00 83.94 177 ALA A O 1
ATOM 1425 N N . ILE A 1 178 ? -11.047 0.203 12.765 1.00 83.38 178 ILE A N 1
ATOM 1426 C CA . ILE A 1 178 ? -11.480 -0.178 11.427 1.00 83.38 178 ILE A CA 1
ATOM 1427 C C . ILE A 1 178 ? -12.797 0.527 11.121 1.00 83.38 178 ILE A C 1
ATOM 1429 O O . ILE A 1 178 ? -13.632 0.723 12.002 1.00 83.38 178 ILE A O 1
ATOM 1433 N N . ASN A 1 179 ? -12.989 0.964 9.881 1.00 80.94 179 ASN A N 1
ATOM 1434 C CA . ASN A 1 179 ? -14.257 1.542 9.460 1.00 80.94 179 ASN A CA 1
ATOM 1435 C C . ASN A 1 179 ? -15.248 0.458 9.010 1.00 80.94 179 ASN A C 1
ATOM 1437 O O . ASN A 1 179 ? -15.096 -0.114 7.931 1.00 80.94 179 ASN A O 1
ATOM 1441 N N . ASP A 1 180 ? -16.310 0.249 9.792 1.00 70.69 180 ASP A N 1
ATOM 1442 C CA . ASP A 1 180 ? -17.368 -0.736 9.526 1.00 70.69 180 ASP A CA 1
ATOM 1443 C C . ASP A 1 180 ? -18.037 -0.579 8.140 1.00 70.69 180 ASP A C 1
ATOM 1445 O O . ASP A 1 180 ? -18.449 -1.565 7.529 1.00 70.69 180 ASP A O 1
ATOM 1449 N N . GLU A 1 181 ? -18.125 0.642 7.597 1.00 67.62 181 GLU A N 1
ATOM 1450 C CA . GLU A 1 181 ? -18.717 0.903 6.275 1.00 67.62 181 GLU A CA 1
ATOM 1451 C C . GLU A 1 181 ? -17.814 0.445 5.120 1.00 67.62 181 GLU A C 1
ATOM 1453 O O . GLU A 1 181 ? -18.310 0.083 4.048 1.00 67.62 181 GLU A O 1
ATOM 1458 N N . LEU A 1 182 ? -16.496 0.451 5.339 1.00 66.50 182 LEU A N 1
ATOM 1459 C CA . LEU A 1 182 ? -15.489 0.006 4.374 1.00 66.50 182 LEU A CA 1
ATOM 1460 C C . LEU A 1 182 ? -15.163 -1.491 4.534 1.00 66.50 182 LEU A C 1
ATOM 1462 O O . LEU A 1 182 ? -14.851 -2.148 3.541 1.00 66.50 182 LEU A O 1
ATOM 1466 N N . VAL A 1 183 ? -15.364 -2.062 5.730 1.00 54.78 183 VAL A N 1
ATOM 1467 C CA . VAL A 1 183 ? -15.158 -3.493 6.067 1.00 54.78 183 VAL A CA 1
ATOM 1468 C C . VAL A 1 183 ? -16.052 -4.459 5.282 1.00 54.78 183 VAL A C 1
ATOM 1470 O O . VAL A 1 183 ? -15.766 -5.650 5.204 1.00 54.78 183 VAL A O 1
ATOM 1473 N N . GLY A 1 184 ? -17.097 -3.970 4.620 1.00 46.78 184 GLY A N 1
ATOM 1474 C CA . GLY A 1 184 ? -17.928 -4.761 3.705 1.00 46.78 184 GLY A CA 1
ATOM 1475 C C . GLY A 1 184 ? -17.800 -4.386 2.225 1.00 46.78 184 GLY A C 1
ATOM 1476 O O . GLY A 1 184 ? -18.482 -4.992 1.399 1.00 46.78 184 GLY A O 1
ATOM 1477 N N . LYS A 1 185 ? -16.989 -3.376 1.878 1.00 51.56 185 LYS A N 1
ATOM 1478 C CA . LYS A 1 185 ? -16.969 -2.738 0.546 1.00 51.56 185 LYS A CA 1
ATOM 1479 C C . LYS A 1 185 ? -15.603 -2.739 -0.151 1.00 51.56 185 LYS A C 1
ATOM 1481 O O . LYS A 1 185 ? -15.410 -1.972 -1.086 1.00 51.56 185 LYS A O 1
ATOM 1486 N N . GLY A 1 186 ? -14.704 -3.640 0.241 1.00 43.97 186 GLY A N 1
ATOM 1487 C CA . GLY A 1 186 ? -13.542 -3.981 -0.581 1.00 43.97 186 GLY A CA 1
ATOM 1488 C C . GLY A 1 186 ? -12.375 -3.008 -0.450 1.00 43.97 186 GLY A C 1
ATOM 1489 O O . GLY A 1 186 ? -11.964 -2.383 -1.419 1.00 43.97 186 GLY A O 1
ATOM 1490 N N . VAL A 1 187 ? -11.761 -2.969 0.730 1.00 47.59 187 VAL A N 1
ATOM 1491 C CA . VAL A 1 187 ? -10.305 -2.821 0.789 1.00 47.59 187 VAL A CA 1
ATOM 1492 C C . VAL A 1 187 ? -9.790 -4.037 1.558 1.00 47.59 187 VAL A C 1
ATOM 1494 O O . VAL A 1 187 ? -10.231 -4.318 2.665 1.00 47.59 187 VAL A O 1
ATOM 1497 N N . ALA A 1 188 ? -8.971 -4.845 0.881 1.00 46.94 188 ALA A N 1
ATOM 1498 C CA . ALA A 1 188 ? -8.380 -6.105 1.352 1.00 46.94 188 ALA A CA 1
ATOM 1499 C C . ALA A 1 188 ? -9.321 -7.322 1.580 1.00 46.94 188 ALA A C 1
ATOM 1501 O O . ALA A 1 188 ? -9.293 -7.988 2.610 1.00 46.94 188 ALA A O 1
ATOM 1502 N N . SER A 1 189 ? -10.072 -7.723 0.546 1.00 43.94 189 SER A N 1
ATOM 1503 C CA . SER A 1 189 ? -10.512 -9.131 0.371 1.00 43.94 189 SER A CA 1
ATOM 1504 C C . SER A 1 189 ? -10.574 -9.559 -1.107 1.00 43.94 189 SER A C 1
ATOM 1506 O O . SER A 1 189 ? -10.451 -10.742 -1.438 1.00 43.94 189 SER A O 1
ATOM 1508 N N . ASP A 1 190 ? -10.658 -8.594 -2.027 1.00 43.50 190 ASP A N 1
ATOM 1509 C CA . ASP A 1 190 ? -10.774 -8.858 -3.463 1.00 43.50 190 ASP A CA 1
ATOM 1510 C C . ASP A 1 190 ? -9.500 -9.418 -4.111 1.00 43.50 190 ASP A C 1
ATOM 1512 O O . ASP A 1 190 ? -9.604 -10.222 -5.038 1.00 43.50 190 ASP A O 1
ATOM 1516 N N . LYS A 1 191 ? -8.304 -9.183 -3.547 1.00 46.34 191 LYS A N 1
ATOM 1517 C CA . LYS A 1 191 ? -7.052 -9.775 -4.064 1.00 46.34 191 LYS A CA 1
ATOM 1518 C C . LYS A 1 191 ? -7.049 -11.312 -4.070 1.00 46.34 191 LYS A C 1
ATOM 1520 O O . LYS A 1 191 ? -6.339 -11.901 -4.872 1.00 46.34 191 LYS A O 1
ATOM 1525 N N . PHE A 1 192 ? -7.872 -11.985 -3.259 1.00 36.50 192 PHE A N 1
ATOM 1526 C CA . PHE A 1 192 ? -7.931 -13.457 -3.236 1.00 36.50 192 PHE A CA 1
ATOM 1527 C C . PHE A 1 192 ? -9.015 -14.055 -4.156 1.00 36.50 192 PHE A C 1
ATOM 1529 O O . PHE A 1 192 ? -8.953 -15.231 -4.520 1.00 36.50 192 PHE A O 1
ATOM 1536 N N . ARG A 1 193 ? -10.026 -13.267 -4.557 1.00 37.50 193 ARG A N 1
ATOM 1537 C CA . ARG A 1 193 ? -11.147 -13.719 -5.412 1.00 37.50 193 ARG A CA 1
ATOM 1538 C C . ARG A 1 193 ? -11.064 -13.181 -6.838 1.00 37.50 193 ARG A C 1
ATOM 1540 O O . ARG A 1 193 ? -11.500 -13.873 -7.762 1.00 37.50 193 ARG A O 1
ATOM 1547 N N . GLU A 1 194 ? -10.474 -12.007 -7.023 1.00 43.41 194 GLU A N 1
ATOM 1548 C CA . GLU A 1 194 ? -10.179 -11.410 -8.323 1.00 43.41 194 GLU A CA 1
ATOM 1549 C C . GLU A 1 194 ? -8.916 -12.000 -8.943 1.00 43.41 194 GLU A C 1
ATOM 1551 O O . GLU A 1 194 ? -8.952 -12.304 -10.132 1.00 43.41 194 GLU A O 1
ATOM 1556 N N . ALA A 1 195 ? -7.885 -12.341 -8.156 1.00 41.94 195 ALA A N 1
ATOM 1557 C CA . ALA A 1 195 ? -6.710 -13.070 -8.655 1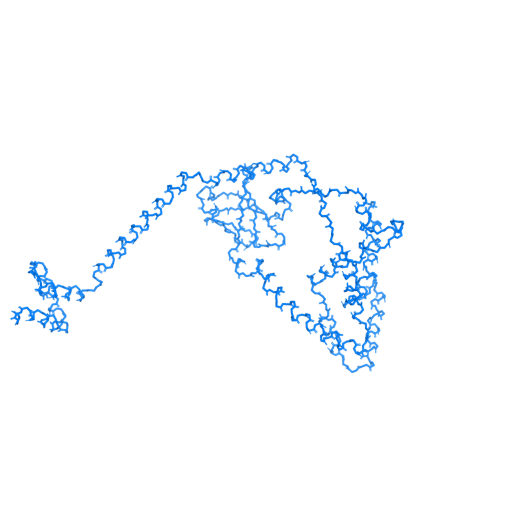.00 41.94 195 ALA A CA 1
ATOM 1558 C C . ALA A 1 195 ? -7.071 -14.412 -9.314 1.00 41.94 195 ALA A C 1
ATOM 1560 O O . ALA A 1 195 ? -6.366 -14.873 -10.190 1.00 41.94 195 ALA A O 1
ATOM 1561 N N . ARG A 1 196 ? -8.225 -15.016 -8.996 1.00 37.41 196 ARG A N 1
ATOM 1562 C CA . ARG A 1 196 ? -8.679 -16.254 -9.656 1.00 37.41 196 ARG A CA 1
ATOM 1563 C C . ARG A 1 196 ? -9.599 -16.027 -10.864 1.00 37.41 196 ARG A C 1
ATOM 1565 O O . ARG A 1 196 ? -9.841 -16.955 -11.633 1.00 37.41 196 ARG A O 1
ATOM 1572 N N . ARG A 1 197 ? -10.159 -14.820 -11.032 1.00 40.47 197 ARG A N 1
ATOM 1573 C CA . ARG A 1 197 ? -11.178 -14.491 -12.055 1.00 40.47 197 ARG A CA 1
ATOM 1574 C C . ARG A 1 197 ? -10.674 -13.515 -13.128 1.00 40.47 197 ARG A C 1
ATOM 1576 O O . ARG A 1 197 ? -11.053 -13.671 -14.289 1.00 40.47 197 ARG A O 1
ATOM 1583 N N . GLN A 1 198 ? -9.813 -12.568 -12.757 1.00 46.22 198 GLN A N 1
ATOM 1584 C CA . GLN A 1 198 ? -9.102 -11.632 -13.640 1.00 46.22 198 GLN A CA 1
ATOM 1585 C C . GLN A 1 198 ? -7.955 -12.340 -14.384 1.00 46.22 198 GLN A C 1
ATOM 1587 O O . GLN A 1 198 ? -7.812 -12.171 -15.594 1.00 46.22 198 GLN A O 1
ATOM 1592 N N . GLU A 1 199 ? -7.238 -13.247 -13.709 1.00 39.56 199 GLU A N 1
ATOM 1593 C CA . GLU A 1 199 ? -6.086 -13.991 -14.253 1.00 39.56 199 GLU A CA 1
ATOM 1594 C C . GLU A 1 199 ? -6.469 -14.947 -15.408 1.00 39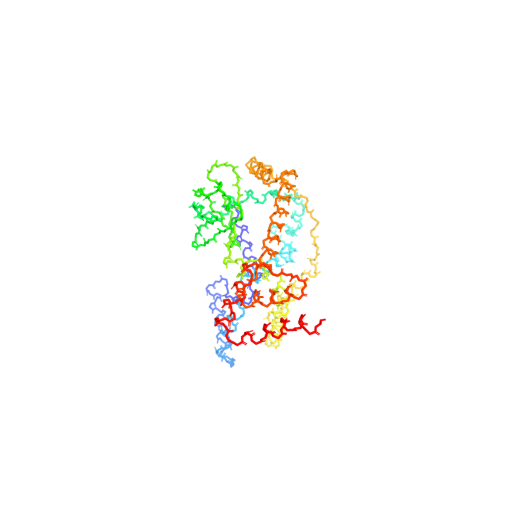.56 199 GLU A C 1
ATOM 1596 O O . GLU A 1 199 ? -5.675 -15.203 -16.309 1.00 39.56 199 GLU A O 1
ATOM 1601 N N . GLN A 1 200 ? -7.728 -15.406 -15.480 1.00 41.19 200 GLN A N 1
ATOM 1602 C CA . GLN A 1 200 ? -8.220 -16.221 -16.606 1.00 41.19 200 GLN A CA 1
ATOM 1603 C C . GLN A 1 200 ? -8.922 -15.425 -17.715 1.00 41.19 200 GLN A C 1
ATOM 1605 O O . GLN A 1 200 ? -8.903 -15.857 -18.868 1.00 41.19 200 GLN A O 1
ATOM 1610 N N . ARG A 1 201 ? -9.556 -14.284 -17.408 1.00 45.16 201 ARG A N 1
ATOM 1611 C CA . ARG A 1 201 ? -10.374 -13.528 -18.379 1.00 45.16 201 ARG A CA 1
ATOM 1612 C C . ARG A 1 201 ? -9.603 -12.398 -19.058 1.00 45.16 201 ARG A C 1
ATOM 1614 O O . ARG A 1 201 ? -9.727 -12.268 -20.274 1.00 45.16 201 ARG A O 1
ATOM 1621 N N . GLY A 1 202 ? -8.750 -11.677 -18.327 1.00 42.50 202 GLY A N 1
ATOM 1622 C CA . GLY A 1 202 ? -7.847 -10.668 -18.891 1.00 42.50 202 GLY A CA 1
ATOM 1623 C C . GLY A 1 202 ? -6.812 -11.305 -19.814 1.00 42.50 202 GLY A C 1
ATOM 1624 O O . GLY A 1 202 ? -6.699 -10.922 -20.971 1.00 42.50 202 GLY A O 1
ATOM 1625 N N . MET A 1 203 ? -6.185 -12.400 -19.376 1.00 36.44 203 MET A N 1
ATOM 1626 C CA . MET A 1 203 ? -5.216 -13.159 -20.179 1.00 36.44 203 MET A CA 1
ATOM 1627 C C . MET A 1 203 ? -5.822 -13.837 -21.413 1.00 36.44 203 MET A C 1
ATOM 1629 O O . MET A 1 203 ? -5.109 -14.091 -22.379 1.00 36.44 203 MET A O 1
ATOM 1633 N N . ALA A 1 204 ? -7.108 -14.201 -21.402 1.00 42.56 204 ALA A N 1
ATOM 1634 C CA . ALA A 1 204 ? -7.776 -14.805 -22.559 1.00 42.56 204 ALA A CA 1
ATOM 1635 C C . ALA A 1 204 ? -8.281 -13.756 -23.558 1.00 42.56 204 ALA A C 1
ATOM 1637 O O . ALA A 1 204 ? -8.287 -14.028 -24.758 1.00 42.56 204 ALA A O 1
ATOM 1638 N N . LEU A 1 205 ? -8.685 -12.574 -23.080 1.00 44.22 205 LEU A N 1
ATOM 1639 C CA . LEU A 1 205 ? -9.035 -11.439 -23.928 1.00 44.22 205 LEU A CA 1
ATOM 1640 C C . LEU A 1 205 ? -7.771 -10.844 -24.553 1.00 44.22 205 LEU A C 1
ATOM 1642 O O . LEU A 1 205 ? -7.719 -10.778 -25.771 1.00 44.22 205 LEU A O 1
ATOM 1646 N N . TRP A 1 206 ? -6.725 -10.602 -23.754 1.00 35.25 206 TRP A N 1
ATOM 1647 C CA . TRP A 1 206 ? -5.384 -10.208 -24.193 1.00 35.25 206 TRP A CA 1
ATOM 1648 C C . TRP A 1 206 ? -4.796 -11.230 -25.175 1.00 35.25 206 TRP A C 1
ATOM 1650 O O . TRP A 1 206 ? -4.418 -10.867 -26.272 1.00 35.25 206 TRP A O 1
ATOM 1660 N N . ARG A 1 207 ? -4.857 -12.546 -24.917 1.00 44.66 207 ARG A N 1
ATOM 1661 C CA . ARG A 1 207 ? -4.424 -13.550 -25.918 1.00 44.66 207 ARG A CA 1
ATOM 1662 C C . ARG A 1 207 ? -5.266 -13.584 -27.198 1.00 44.66 207 ARG A C 1
ATOM 1664 O O . ARG A 1 207 ? -4.774 -14.074 -28.204 1.00 44.66 207 ARG A O 1
ATOM 1671 N N . ARG A 1 208 ? -6.524 -13.132 -27.196 1.00 44.97 208 ARG A N 1
ATOM 1672 C CA . ARG A 1 208 ? -7.388 -13.107 -28.396 1.00 44.97 208 ARG A CA 1
ATOM 1673 C C . ARG A 1 208 ? -7.256 -11.800 -29.176 1.00 44.97 208 ARG A C 1
ATOM 1675 O O . ARG A 1 208 ? -7.290 -11.843 -30.402 1.00 44.97 208 ARG A O 1
ATOM 1682 N N . THR A 1 209 ? -7.089 -10.674 -28.488 1.00 39.19 209 THR A N 1
ATOM 1683 C CA . THR A 1 209 ? -6.827 -9.359 -29.082 1.00 39.19 209 THR A CA 1
ATOM 1684 C C . THR A 1 209 ? -5.383 -9.269 -29.564 1.00 39.19 209 THR A C 1
ATOM 1686 O O . THR A 1 209 ? -5.179 -8.948 -30.726 1.00 39.19 209 THR A O 1
ATOM 1689 N N . SER A 1 210 ? -4.403 -9.710 -28.770 1.00 40.34 210 SER A N 1
ATOM 1690 C CA . SER A 1 210 ? -2.989 -9.797 -29.166 1.00 40.34 210 SER A CA 1
ATOM 1691 C C . SER A 1 210 ? -2.747 -10.782 -30.307 1.00 40.34 210 SER A C 1
ATOM 1693 O O . SER A 1 210 ? -1.856 -10.549 -31.111 1.00 40.34 210 SER A O 1
ATOM 1695 N N . LYS A 1 211 ? -3.554 -11.849 -30.438 1.00 44.09 211 LYS A N 1
ATOM 1696 C CA . LYS A 1 211 ? -3.464 -12.793 -31.570 1.00 44.09 211 LYS A CA 1
ATOM 1697 C C . LYS A 1 211 ? -4.060 -12.235 -32.873 1.00 44.09 211 LYS A C 1
ATOM 1699 O O . LYS A 1 211 ? -3.556 -12.548 -33.942 1.00 44.09 211 LYS A O 1
ATOM 1704 N N . LYS A 1 212 ? -5.083 -11.372 -32.791 1.00 43.75 212 LYS A N 1
ATOM 1705 C CA . LYS A 1 212 ? -5.613 -10.619 -33.946 1.00 43.75 212 LYS A CA 1
ATOM 1706 C C . LYS A 1 212 ? -4.709 -9.446 -34.348 1.00 43.75 212 LYS A C 1
ATOM 1708 O O . LYS A 1 212 ? -4.476 -9.255 -35.532 1.00 43.75 212 LYS A O 1
ATOM 1713 N N . LEU A 1 213 ? -4.145 -8.718 -33.380 1.00 41.47 213 LEU A N 1
ATOM 1714 C CA . LEU A 1 213 ? -3.125 -7.687 -33.627 1.00 41.47 213 LEU A CA 1
ATOM 1715 C C . LEU A 1 213 ? -1.812 -8.284 -34.179 1.00 41.47 213 LEU A C 1
ATOM 1717 O O . LEU A 1 213 ? -1.142 -7.645 -34.989 1.00 41.47 213 LEU A O 1
ATOM 1721 N N . GLN A 1 214 ? -1.467 -9.521 -33.790 1.00 44.28 214 GLN A N 1
ATOM 1722 C CA . GLN A 1 214 ? -0.350 -10.309 -34.339 1.00 44.28 214 GLN A CA 1
ATOM 1723 C C . GLN A 1 214 ? -0.465 -10.536 -35.845 1.00 44.28 214 GLN A C 1
ATOM 1725 O O . GLN A 1 214 ? 0.534 -10.430 -36.551 1.00 44.28 214 GLN A O 1
ATOM 1730 N N . GLU A 1 215 ? -1.665 -10.877 -36.316 1.00 49.88 215 GLU A N 1
ATOM 1731 C CA . GLU A 1 215 ? -1.922 -11.205 -37.720 1.00 49.88 215 GLU A CA 1
ATOM 1732 C C . GLU A 1 215 ? -1.926 -9.953 -38.620 1.00 49.88 215 GLU A C 1
ATOM 1734 O O . GLU A 1 215 ? -1.617 -10.074 -39.803 1.00 49.88 215 GLU A O 1
ATOM 1739 N N . GLU A 1 216 ? -2.209 -8.760 -38.074 1.00 43.47 216 GLU A N 1
ATOM 1740 C CA . GLU A 1 216 ? -2.334 -7.516 -38.856 1.00 43.47 216 GLU A CA 1
ATOM 1741 C C . GLU A 1 216 ? -1.119 -6.565 -38.780 1.00 43.47 216 GLU A C 1
ATOM 1743 O O . GLU A 1 216 ? -0.820 -5.918 -39.784 1.00 43.47 216 GLU A O 1
ATOM 1748 N N . PHE A 1 217 ? -0.390 -6.468 -37.653 1.00 42.72 217 PHE A N 1
ATOM 1749 C CA . PHE A 1 217 ? 0.651 -5.428 -37.478 1.00 42.72 217 PHE A CA 1
ATOM 1750 C C . PHE A 1 217 ? 1.970 -5.865 -36.813 1.00 42.72 217 PHE A C 1
ATOM 1752 O O . PHE A 1 217 ? 2.919 -5.083 -36.797 1.00 42.72 217 PHE A O 1
ATOM 1759 N N . GLY A 1 218 ? 2.086 -7.098 -36.306 1.00 43.56 218 GLY A N 1
ATOM 1760 C CA . GLY A 1 218 ? 3.374 -7.710 -35.930 1.00 43.56 218 GLY A CA 1
ATOM 1761 C C . GLY A 1 218 ? 4.185 -7.047 -34.801 1.00 43.56 218 GLY A C 1
ATOM 1762 O O . GLY A 1 218 ? 5.328 -7.447 -34.574 1.00 43.56 218 GLY A O 1
ATOM 1763 N N . ILE A 1 219 ? 3.644 -6.058 -34.086 1.00 49.97 219 ILE A N 1
ATOM 1764 C CA . ILE A 1 219 ? 4.337 -5.360 -32.996 1.00 49.97 219 ILE A CA 1
ATOM 1765 C C . ILE A 1 219 ? 3.339 -5.154 -31.855 1.00 49.97 219 ILE A C 1
ATOM 1767 O O . ILE A 1 219 ? 2.418 -4.362 -31.982 1.00 49.97 219 ILE A O 1
ATOM 1771 N N . ASP A 1 220 ? 3.500 -5.981 -30.818 1.00 51.47 220 ASP A N 1
ATOM 1772 C CA . ASP A 1 220 ? 3.007 -5.850 -29.427 1.00 51.47 220 ASP A CA 1
ATOM 1773 C C . ASP A 1 220 ? 3.279 -7.172 -28.666 1.00 51.47 220 ASP A C 1
ATOM 1775 O O . ASP A 1 220 ? 3.469 -7.193 -27.451 1.00 51.47 220 ASP A O 1
ATOM 1779 N N . THR A 1 221 ? 3.425 -8.302 -29.378 1.00 51.50 221 THR A N 1
ATOM 1780 C CA . THR A 1 221 ? 3.741 -9.614 -28.767 1.00 51.50 221 THR A CA 1
ATOM 1781 C C . THR A 1 221 ? 5.216 -9.851 -28.508 1.00 51.50 221 THR A C 1
ATOM 1783 O O . THR A 1 221 ? 5.559 -10.679 -27.671 1.00 51.50 221 THR A O 1
ATOM 1786 N N . GLN A 1 222 ? 6.092 -9.077 -29.145 1.00 57.28 222 GLN A N 1
ATOM 1787 C CA . GLN A 1 222 ? 7.531 -9.143 -28.902 1.00 57.28 222 GLN A CA 1
ATOM 1788 C C . GLN A 1 222 ? 7.875 -8.804 -27.446 1.00 57.28 222 GLN A C 1
ATOM 1790 O O . GLN A 1 222 ? 8.752 -9.437 -26.862 1.00 57.28 222 GLN A O 1
ATOM 1795 N N . TYR A 1 223 ? 7.164 -7.852 -26.829 1.00 61.69 223 TYR A N 1
ATOM 1796 C CA . TYR A 1 223 ? 7.400 -7.486 -25.433 1.00 61.69 223 TYR A CA 1
ATOM 1797 C C . TYR A 1 223 ? 7.025 -8.622 -24.479 1.00 61.69 223 TYR A C 1
ATOM 1799 O O . TYR A 1 223 ? 7.853 -9.073 -23.696 1.00 61.69 223 TYR A O 1
ATOM 1807 N N . ALA A 1 224 ? 5.812 -9.160 -24.587 1.00 61.84 224 ALA A N 1
ATOM 1808 C CA . ALA A 1 224 ? 5.388 -10.249 -23.716 1.00 61.84 224 ALA A CA 1
ATOM 1809 C C . ALA A 1 224 ? 6.172 -11.552 -23.954 1.00 61.84 224 ALA A C 1
ATOM 1811 O O . ALA A 1 224 ? 6.478 -12.264 -23.000 1.00 61.84 224 ALA A O 1
ATOM 1812 N N . GLU A 1 225 ? 6.533 -11.862 -25.202 1.00 61.31 225 GLU A N 1
ATOM 1813 C CA . GLU A 1 225 ? 7.369 -13.021 -25.537 1.00 61.31 225 GLU A CA 1
ATOM 1814 C C . GLU A 1 225 ? 8.804 -12.849 -25.030 1.00 61.31 225 GLU A C 1
ATOM 1816 O O . GLU A 1 225 ? 9.374 -13.792 -24.481 1.00 61.31 225 GLU A O 1
ATOM 1821 N N . SER A 1 226 ? 9.382 -11.650 -25.153 1.00 65.31 226 SER A N 1
ATOM 1822 C CA . SER A 1 226 ? 10.706 -11.350 -24.599 1.00 65.31 226 SER A CA 1
ATOM 1823 C C . SER A 1 226 ? 10.701 -11.371 -23.074 1.00 65.31 226 SER A C 1
ATOM 1825 O O . SER A 1 226 ? 11.593 -11.981 -22.491 1.00 65.31 226 SER A O 1
ATOM 1827 N N . LEU A 1 227 ? 9.674 -10.820 -22.422 1.00 66.81 227 LEU A N 1
ATOM 1828 C CA . LEU A 1 227 ? 9.516 -10.870 -20.972 1.00 66.81 227 LEU A CA 1
ATOM 1829 C C . LEU A 1 227 ? 9.338 -12.312 -20.487 1.00 66.81 227 LEU A C 1
ATOM 1831 O O . LEU A 1 227 ? 9.998 -12.721 -19.537 1.00 66.81 227 LEU A O 1
ATOM 1835 N N . ALA A 1 228 ? 8.523 -13.121 -21.168 1.00 64.94 228 ALA A N 1
ATOM 1836 C CA . ALA A 1 228 ? 8.364 -14.542 -20.861 1.00 64.94 228 ALA A CA 1
ATOM 1837 C C . ALA A 1 228 ? 9.673 -15.326 -21.066 1.00 64.94 228 ALA A C 1
ATOM 1839 O O . ALA A 1 228 ? 10.031 -16.167 -20.238 1.00 64.94 228 ALA A O 1
ATOM 1840 N N . ALA A 1 229 ? 10.424 -15.028 -22.129 1.00 66.75 229 ALA A N 1
ATOM 1841 C CA . ALA A 1 229 ? 11.734 -15.623 -22.375 1.00 66.75 229 ALA A CA 1
ATOM 1842 C C . ALA A 1 229 ? 12.768 -15.204 -21.317 1.00 66.75 229 ALA A C 1
ATOM 1844 O O . ALA A 1 229 ? 13.589 -16.025 -20.907 1.00 66.75 229 ALA A O 1
ATOM 1845 N N . MET A 1 230 ? 12.731 -13.954 -20.849 1.00 67.69 230 MET A N 1
ATOM 1846 C CA . MET A 1 230 ? 13.601 -13.459 -19.780 1.00 67.69 230 MET A CA 1
ATOM 1847 C C . MET A 1 230 ? 13.218 -14.053 -18.423 1.00 67.69 230 MET A C 1
ATOM 1849 O O . MET A 1 230 ? 14.105 -14.537 -17.727 1.00 67.69 230 MET A O 1
ATOM 1853 N N . LYS A 1 231 ? 11.923 -14.155 -18.099 1.00 68.75 231 LYS A N 1
ATOM 1854 C CA . LYS A 1 231 ? 11.411 -14.887 -16.927 1.00 68.75 231 LYS A CA 1
ATOM 1855 C C . LYS A 1 231 ? 11.885 -16.340 -16.909 1.00 68.75 231 LYS A C 1
ATOM 1857 O O . LYS A 1 231 ? 12.315 -16.839 -15.875 1.00 68.75 231 LYS A O 1
ATOM 1862 N N . ALA A 1 232 ? 11.854 -17.016 -18.059 1.00 67.81 232 ALA A N 1
ATOM 1863 C CA . ALA A 1 232 ? 12.326 -18.394 -18.175 1.00 67.81 232 ALA A CA 1
ATOM 1864 C C . ALA A 1 232 ? 13.849 -18.525 -17.985 1.00 67.81 232 ALA A C 1
ATOM 1866 O O . ALA A 1 232 ? 14.310 -19.509 -17.409 1.00 67.81 232 ALA A O 1
ATOM 1867 N N . LYS A 1 233 ? 14.633 -17.546 -18.458 1.00 72.38 233 LYS A N 1
ATOM 1868 C CA . LYS A 1 233 ? 16.099 -17.528 -18.313 1.00 72.38 233 LYS A CA 1
ATOM 1869 C C . LYS A 1 233 ? 16.550 -17.148 -16.901 1.00 72.38 233 LYS A C 1
ATOM 1871 O O . LYS A 1 233 ? 17.481 -17.754 -16.380 1.00 72.38 233 LYS A O 1
ATOM 1876 N N . ASN A 1 234 ? 15.879 -16.180 -16.285 1.00 67.44 234 ASN A N 1
ATOM 1877 C CA . ASN A 1 234 ? 16.277 -15.533 -15.038 1.00 67.44 234 ASN A CA 1
ATOM 1878 C C . ASN A 1 234 ? 15.309 -15.895 -13.901 1.00 67.44 234 ASN A C 1
ATOM 1880 O O . ASN A 1 234 ? 14.722 -15.027 -13.262 1.00 67.44 234 ASN A O 1
ATOM 1884 N N . ASN A 1 235 ? 15.126 -17.198 -13.666 1.00 63.56 235 ASN A N 1
ATOM 1885 C CA . ASN A 1 235 ? 14.288 -17.737 -12.583 1.00 63.56 235 ASN A CA 1
ATOM 1886 C C . ASN A 1 235 ? 15.107 -18.100 -11.324 1.00 63.56 235 ASN A C 1
ATOM 1888 O O . ASN A 1 235 ? 14.719 -18.952 -10.522 1.00 63.56 235 ASN A O 1
ATOM 1892 N N . LEU A 1 236 ? 16.298 -17.517 -11.182 1.00 59.88 236 LEU A N 1
ATOM 1893 C CA . LEU A 1 236 ? 17.153 -17.729 -10.020 1.00 59.88 236 LEU A CA 1
ATOM 1894 C C . LEU A 1 236 ? 16.594 -16.910 -8.857 1.00 59.88 236 LEU A C 1
ATOM 1896 O O . LEU A 1 236 ? 16.885 -15.727 -8.733 1.00 59.88 236 LEU A O 1
ATOM 1900 N N . LYS A 1 237 ? 15.779 -17.546 -8.010 1.00 54.75 237 LYS A N 1
ATOM 1901 C CA . LYS A 1 237 ? 15.346 -16.949 -6.743 1.00 54.75 237 LYS A CA 1
ATOM 1902 C C . LYS A 1 237 ? 16.559 -16.702 -5.850 1.00 54.75 237 LYS A C 1
ATOM 1904 O O . LYS A 1 237 ? 17.386 -17.599 -5.670 1.00 54.75 237 LYS A O 1
ATOM 1909 N N . GLU A 1 238 ? 16.642 -15.503 -5.284 1.00 56.38 238 GLU A N 1
ATOM 1910 C CA . GLU A 1 238 ? 17.665 -15.147 -4.306 1.00 56.38 238 GLU A CA 1
ATOM 1911 C C . GLU A 1 238 ? 17.672 -16.134 -3.128 1.00 56.38 238 GLU A C 1
ATOM 1913 O O . GLU A 1 238 ? 16.630 -16.560 -2.623 1.00 56.38 238 GLU A O 1
ATOM 1918 N N . LEU A 1 239 ? 18.870 -16.495 -2.664 1.00 53.88 239 LEU A N 1
ATOM 1919 C CA . LEU A 1 239 ? 19.028 -17.070 -1.334 1.00 53.88 239 LEU A CA 1
ATOM 1920 C C . LEU A 1 239 ? 18.765 -15.938 -0.342 1.00 53.88 239 LEU A C 1
ATOM 1922 O O . LEU A 1 239 ? 19.502 -14.955 -0.364 1.00 53.88 239 LEU A O 1
ATOM 1926 N N . ASN A 1 240 ? 17.731 -16.073 0.496 1.00 54.06 240 ASN A N 1
ATOM 1927 C CA . ASN A 1 240 ? 17.361 -15.075 1.504 1.00 54.06 240 ASN A CA 1
ATOM 1928 C C . ASN A 1 240 ? 18.607 -14.555 2.237 1.00 54.06 240 ASN A C 1
ATOM 1930 O O . ASN A 1 240 ? 19.216 -15.266 3.042 1.00 54.06 240 ASN A O 1
ATOM 1934 N N . ILE A 1 241 ? 18.994 -13.314 1.943 1.00 58.91 241 ILE A N 1
ATOM 1935 C CA . ILE A 1 241 ? 20.103 -12.654 2.620 1.00 58.91 241 ILE A CA 1
ATOM 1936 C C . ILE A 1 241 ? 19.639 -12.399 4.053 1.00 58.91 241 ILE A C 1
ATOM 1938 O O . ILE A 1 241 ? 18.601 -11.777 4.269 1.00 58.91 241 ILE A O 1
ATOM 1942 N N . SER A 1 242 ? 20.397 -12.887 5.039 1.00 58.53 242 SER A N 1
ATOM 1943 C CA . SER A 1 242 ? 20.117 -12.614 6.452 1.00 58.53 242 SER A CA 1
ATOM 1944 C C . SER A 1 242 ? 20.035 -11.103 6.668 1.00 58.53 242 SER A C 1
ATOM 1946 O O . SER A 1 242 ? 21.041 -10.400 6.517 1.00 58.53 242 SER A O 1
ATOM 1948 N N . SER A 1 243 ? 18.851 -10.615 7.033 1.00 66.56 243 SER A N 1
ATOM 1949 C CA . SER A 1 243 ? 18.651 -9.221 7.404 1.00 66.56 243 SER A CA 1
ATOM 1950 C C . SER A 1 243 ? 19.363 -8.926 8.725 1.00 66.56 243 SER A C 1
ATOM 1952 O O . SER A 1 243 ? 19.515 -9.794 9.587 1.00 66.56 243 SER A O 1
ATOM 1954 N N . GLY A 1 244 ? 19.886 -7.708 8.844 1.00 64.81 244 GLY A N 1
ATOM 1955 C CA . GLY A 1 244 ? 20.425 -7.190 10.099 1.00 64.81 244 GLY A CA 1
ATOM 1956 C C . GLY A 1 244 ? 19.349 -6.401 10.837 1.00 64.81 244 GLY A C 1
ATOM 1957 O O . GLY A 1 244 ? 18.587 -5.666 10.210 1.00 64.81 244 GLY A O 1
ATOM 1958 N N . GLU A 1 245 ? 19.285 -6.518 12.158 1.00 67.69 245 GLU A N 1
ATOM 1959 C CA . GLU A 1 245 ? 18.359 -5.709 12.954 1.00 67.69 245 GLU A CA 1
ATOM 1960 C C . GLU A 1 245 ? 18.799 -4.236 12.951 1.00 67.69 245 GLU A C 1
ATOM 1962 O O . GLU A 1 245 ? 19.987 -3.913 13.076 1.00 67.69 245 GLU A O 1
ATOM 1967 N N . VAL A 1 246 ? 17.843 -3.318 12.774 1.00 66.62 246 VAL A N 1
ATOM 1968 C CA . VAL A 1 246 ? 18.100 -1.886 12.964 1.00 66.62 246 VAL A CA 1
ATOM 1969 C C . VAL A 1 246 ? 18.182 -1.599 14.459 1.00 66.62 246 VAL A C 1
ATOM 1971 O O . VAL A 1 246 ? 17.156 -1.514 15.130 1.00 66.62 246 VAL A O 1
ATOM 1974 N N . ASP A 1 247 ? 19.392 -1.367 14.965 1.00 61.38 247 ASP A N 1
ATOM 1975 C CA . ASP A 1 247 ? 19.575 -0.802 16.302 1.00 61.38 247 ASP A CA 1
ATOM 1976 C C . ASP A 1 247 ? 19.314 0.712 16.255 1.00 61.38 247 ASP A C 1
ATOM 1978 O O . ASP A 1 247 ? 20.163 1.510 15.848 1.00 61.38 247 ASP A O 1
ATOM 1982 N N . ASN A 1 248 ? 18.079 1.104 16.572 1.00 74.44 248 ASN A N 1
ATOM 1983 C CA . ASN A 1 248 ? 17.692 2.497 16.754 1.00 74.44 248 ASN A CA 1
ATOM 1984 C C . ASN A 1 248 ? 17.039 2.651 18.137 1.00 74.44 248 ASN A C 1
ATOM 1986 O O . ASN A 1 248 ? 16.009 2.017 18.392 1.00 74.44 248 ASN A O 1
ATOM 1990 N N . PRO A 1 249 ? 17.570 3.524 19.013 1.00 71.00 249 PRO A N 1
ATOM 1991 C CA . PRO A 1 249 ? 17.051 3.697 20.366 1.00 71.00 249 PRO A CA 1
ATOM 1992 C C . PRO A 1 249 ? 15.584 4.152 20.398 1.00 71.00 249 PRO A C 1
ATOM 1994 O O . PRO A 1 249 ? 14.860 3.778 21.320 1.00 71.00 249 PRO A O 1
ATOM 1997 N N . MET A 1 250 ? 15.112 4.906 19.394 1.00 64.50 250 MET A N 1
ATOM 1998 C CA . MET A 1 250 ? 13.700 5.301 19.308 1.00 64.50 250 MET A CA 1
ATOM 1999 C C . MET A 1 250 ? 12.785 4.137 18.917 1.00 64.50 250 MET A C 1
ATOM 2001 O O . MET A 1 250 ? 11.728 3.973 19.521 1.00 64.50 250 MET A O 1
ATOM 2005 N N . LEU A 1 251 ? 13.199 3.294 17.965 1.00 65.44 251 LEU A N 1
ATOM 2006 C CA . LEU A 1 251 ? 12.429 2.101 17.587 1.00 65.44 251 LEU A CA 1
ATOM 2007 C C . LEU A 1 251 ? 12.392 1.090 18.741 1.00 65.44 251 LEU A C 1
ATOM 2009 O O . LEU A 1 251 ? 11.349 0.508 19.023 1.00 65.44 251 LEU A O 1
ATOM 2013 N N . ALA A 1 252 ? 13.495 0.952 19.481 1.00 65.75 252 ALA A N 1
ATOM 2014 C CA . ALA A 1 252 ? 13.548 0.124 20.682 1.00 65.75 252 ALA A CA 1
ATOM 2015 C C . ALA A 1 252 ? 12.618 0.636 21.800 1.00 65.75 252 ALA A C 1
ATOM 2017 O O . ALA A 1 252 ? 12.065 -0.167 22.553 1.00 65.75 252 ALA A O 1
ATOM 2018 N N . ALA A 1 253 ? 12.430 1.954 21.925 1.00 66.31 253 ALA A N 1
ATOM 2019 C CA . ALA A 1 253 ? 11.488 2.539 22.878 1.00 66.31 253 ALA A CA 1
ATOM 2020 C C . ALA A 1 253 ? 10.024 2.268 22.487 1.00 66.31 253 ALA A C 1
ATOM 2022 O O . ALA A 1 253 ? 9.231 1.898 23.352 1.00 66.31 253 ALA A O 1
ATOM 2023 N N . LEU A 1 254 ? 9.685 2.374 21.197 1.00 64.75 254 LEU A N 1
ATOM 2024 C CA . LEU A 1 254 ? 8.346 2.052 20.686 1.00 64.75 254 LEU A CA 1
ATOM 2025 C C . LEU A 1 254 ? 8.026 0.560 20.828 1.00 64.75 254 LEU A C 1
ATOM 2027 O O . LEU A 1 254 ? 6.986 0.216 21.379 1.00 64.75 254 LEU A O 1
ATOM 2031 N N . ALA A 1 255 ? 8.969 -0.322 20.489 1.00 64.50 255 ALA A N 1
ATOM 2032 C CA . ALA A 1 255 ? 8.801 -1.765 20.665 1.00 64.50 255 ALA A CA 1
ATOM 2033 C C . ALA A 1 255 ? 8.621 -2.171 22.144 1.00 64.50 255 ALA A C 1
ATOM 2035 O O . ALA A 1 255 ? 7.912 -3.126 22.462 1.00 64.50 255 ALA A O 1
ATOM 2036 N N . LYS A 1 256 ? 9.254 -1.453 23.085 1.00 64.69 256 LYS A N 1
ATOM 2037 C CA . LYS A 1 256 ? 9.019 -1.649 24.528 1.00 64.69 256 LYS A CA 1
ATOM 2038 C C . LYS A 1 256 ? 7.619 -1.192 24.948 1.00 64.69 256 LYS A C 1
ATOM 2040 O O . LYS A 1 256 ? 7.016 -1.848 25.795 1.00 64.69 256 LYS A O 1
ATOM 2045 N N . ALA A 1 257 ? 7.106 -0.108 24.366 1.00 61.22 257 ALA A N 1
ATOM 2046 C CA . ALA A 1 257 ? 5.744 0.356 24.616 1.00 61.22 257 ALA A CA 1
ATOM 2047 C C . ALA A 1 257 ? 4.690 -0.616 24.052 1.00 61.22 257 ALA A C 1
ATOM 2049 O O . ALA A 1 257 ? 3.726 -0.916 24.754 1.00 61.22 257 ALA A O 1
ATOM 2050 N N . ASP A 1 258 ? 4.920 -1.191 22.864 1.00 62.62 258 ASP A N 1
ATOM 2051 C CA . ASP A 1 258 ? 4.066 -2.241 22.284 1.00 62.62 258 ASP A CA 1
ATOM 2052 C C . ASP A 1 258 ? 3.970 -3.463 23.213 1.00 62.62 258 ASP A C 1
ATOM 2054 O O . ASP A 1 258 ? 2.878 -3.884 23.599 1.00 62.62 258 ASP A O 1
ATOM 2058 N N . LYS A 1 259 ? 5.114 -3.975 23.691 1.00 62.75 259 LYS A N 1
ATOM 2059 C CA . LYS A 1 259 ? 5.134 -5.092 24.653 1.00 62.75 259 LYS A CA 1
ATOM 2060 C C . LYS A 1 259 ? 4.386 -4.774 25.950 1.00 62.75 259 LYS A C 1
ATOM 2062 O O . LYS A 1 259 ? 3.666 -5.630 26.456 1.00 62.75 259 LYS A O 1
ATOM 2067 N N . ALA A 1 260 ? 4.518 -3.554 26.473 1.00 59.25 260 ALA A N 1
ATOM 2068 C CA . ALA A 1 260 ? 3.801 -3.124 27.674 1.00 59.25 260 ALA A CA 1
ATOM 2069 C C . ALA A 1 260 ? 2.285 -2.963 27.442 1.00 59.25 260 ALA A C 1
ATOM 2071 O O . ALA A 1 260 ? 1.497 -3.190 28.359 1.00 59.25 260 ALA A O 1
ATOM 2072 N N . SER A 1 261 ? 1.868 -2.588 26.228 1.00 58.19 261 SER A N 1
ATOM 2073 C CA . SER A 1 261 ? 0.458 -2.537 25.824 1.00 58.19 261 SER A CA 1
ATOM 2074 C C . SER A 1 261 ? -0.156 -3.938 25.738 1.00 58.19 261 SER A C 1
ATOM 2076 O O . SER A 1 261 ? -1.225 -4.175 26.306 1.00 58.19 261 SER A O 1
ATOM 2078 N N . LYS A 1 262 ? 0.554 -4.887 25.108 1.00 57.75 262 LYS A N 1
ATOM 2079 C CA . LYS A 1 262 ? 0.137 -6.297 24.989 1.00 57.75 262 LYS A CA 1
ATOM 2080 C C . LYS A 1 262 ? 0.028 -6.981 26.348 1.00 57.75 262 LYS A C 1
ATOM 2082 O O . LYS A 1 262 ? -1.007 -7.565 26.642 1.00 57.75 262 LYS A O 1
ATOM 2087 N N . GLN A 1 263 ? 1.011 -6.792 27.230 1.00 55.22 263 GLN A N 1
ATOM 2088 C CA . GLN A 1 263 ? 0.965 -7.327 28.598 1.00 55.22 263 GLN A CA 1
ATOM 2089 C C . GLN A 1 263 ? -0.197 -6.781 29.441 1.00 55.22 263 GLN A C 1
ATOM 2091 O O . GLN A 1 263 ? -0.643 -7.455 30.359 1.00 55.22 263 GLN A O 1
ATOM 2096 N N . LYS A 1 264 ? -0.704 -5.573 29.154 1.00 54.75 264 LYS A N 1
ATOM 2097 C CA . LYS A 1 264 ? -1.907 -5.043 29.822 1.00 54.75 264 LYS A CA 1
ATOM 2098 C C . LYS A 1 264 ? -3.214 -5.649 29.300 1.00 54.75 264 LYS A C 1
ATOM 2100 O O . LYS A 1 264 ? -4.215 -5.576 30.004 1.00 54.75 264 LYS A O 1
ATOM 2105 N N . HIS A 1 265 ? -3.219 -6.184 28.079 1.00 49.22 265 HIS A N 1
ATOM 2106 C CA . HIS A 1 265 ? -4.402 -6.772 27.439 1.00 49.22 265 HIS A CA 1
ATOM 2107 C C . HIS A 1 265 ? -4.440 -8.301 27.528 1.00 49.22 265 HIS A C 1
ATOM 2109 O O . HIS A 1 265 ? -5.516 -8.891 27.412 1.00 49.22 265 HIS A O 1
ATOM 2115 N N . GLU A 1 266 ? -3.299 -8.947 27.763 1.00 47.03 266 GLU A N 1
ATOM 2116 C CA . GLU A 1 266 ? -3.227 -10.357 28.132 1.00 47.03 266 GLU A CA 1
ATOM 2117 C C . GLU A 1 266 ? -3.808 -10.534 29.539 1.00 47.03 266 GLU A C 1
ATOM 2119 O O . GLU A 1 266 ? -3.128 -10.377 30.551 1.00 47.03 266 GLU A O 1
ATOM 2124 N N . ARG A 1 267 ? -5.113 -10.818 29.593 1.00 56.75 267 ARG A N 1
ATOM 2125 C CA . ARG A 1 267 ? -5.798 -11.231 30.820 1.00 56.75 267 ARG A CA 1
ATOM 2126 C C . ARG A 1 267 ? -5.136 -12.492 31.356 1.00 56.75 267 ARG A C 1
ATOM 2128 O O . ARG A 1 267 ? -4.947 -13.455 30.613 1.00 56.75 267 ARG A O 1
ATOM 2135 N N . THR A 1 268 ? -4.805 -12.474 32.640 1.00 67.81 268 THR A N 1
ATOM 2136 C CA . THR A 1 268 ? -4.217 -13.615 33.353 1.00 67.81 268 THR A CA 1
ATOM 2137 C C . THR A 1 268 ? -5.135 -14.842 33.228 1.00 67.81 268 THR A C 1
ATOM 2139 O O . THR A 1 268 ? -6.352 -14.673 33.144 1.00 67.81 268 THR A O 1
ATOM 2142 N N . GLU A 1 269 ? -4.592 -16.067 33.236 1.00 66.75 269 GLU A N 1
ATOM 2143 C CA . GLU A 1 269 ? -5.394 -17.308 33.137 1.00 66.75 269 GLU A CA 1
ATOM 2144 C C . GLU A 1 269 ? -6.567 -17.322 34.141 1.00 66.75 269 GLU A C 1
ATOM 2146 O O . GLU A 1 269 ? -7.701 -17.612 33.763 1.00 66.75 269 GLU A O 1
ATOM 2151 N N . ASP A 1 270 ? -6.335 -16.844 35.368 1.00 66.25 270 ASP A N 1
ATOM 2152 C CA . ASP A 1 270 ? -7.356 -16.705 36.416 1.00 66.25 270 ASP A CA 1
ATOM 2153 C C . ASP A 1 270 ? -8.521 -15.762 36.038 1.00 66.25 270 ASP A C 1
ATOM 2155 O O . ASP A 1 270 ? -9.673 -15.988 36.415 1.00 66.25 270 ASP A O 1
ATOM 2159 N N . GLU A 1 271 ? -8.255 -14.686 35.291 1.00 69.12 271 GLU A N 1
ATOM 2160 C CA . GLU A 1 271 ? -9.288 -13.738 34.848 1.00 69.12 271 GLU A CA 1
ATOM 2161 C C . GLU A 1 271 ? -10.120 -14.309 33.693 1.00 69.12 271 GLU A C 1
ATOM 2163 O O . GLU A 1 271 ? -11.318 -14.027 33.585 1.00 69.12 271 GLU A O 1
ATOM 2168 N N . LEU A 1 272 ? -9.507 -15.134 32.838 1.00 69.50 272 LEU A N 1
ATOM 2169 C CA . LEU A 1 272 ? -10.204 -15.858 31.775 1.00 69.50 272 LEU A CA 1
ATOM 2170 C C . LEU A 1 272 ? -11.143 -16.918 32.361 1.00 69.50 272 LEU A C 1
ATOM 2172 O O . LEU A 1 272 ? -12.307 -16.975 31.958 1.00 69.50 272 LEU A O 1
ATOM 2176 N N . GLU A 1 273 ? -10.701 -17.673 33.370 1.00 76.00 273 GLU A N 1
ATOM 2177 C CA . GLU A 1 273 ? -11.551 -18.641 34.075 1.00 76.00 273 GLU A CA 1
ATOM 2178 C C . GLU A 1 273 ? -12.752 -17.966 34.758 1.00 76.00 273 GLU A C 1
ATOM 2180 O O . GLU A 1 273 ? -13.884 -18.451 34.671 1.00 76.00 273 GLU A O 1
ATOM 2185 N N . GLN A 1 274 ? -12.550 -16.804 35.387 1.00 78.75 274 GLN A N 1
ATOM 2186 C CA . GLN A 1 274 ? -13.643 -16.034 35.994 1.00 78.75 274 GLN A CA 1
ATOM 2187 C C . GLN A 1 274 ? -14.667 -15.550 34.958 1.00 78.75 274 GLN A C 1
ATOM 2189 O O . GLN A 1 274 ? -15.876 -15.584 35.214 1.00 78.75 274 GLN A O 1
ATOM 2194 N N . LEU A 1 275 ? -14.212 -15.127 33.776 1.00 71.25 275 LEU A N 1
ATOM 2195 C CA . LEU A 1 275 ? -15.086 -14.717 32.674 1.00 71.25 275 LEU A CA 1
ATOM 2196 C C . LEU A 1 275 ? -15.870 -15.894 32.088 1.00 71.25 275 LEU A C 1
ATOM 2198 O O . LEU A 1 275 ? -17.055 -15.743 31.781 1.00 71.25 275 LEU A O 1
ATOM 2202 N N . GLU A 1 276 ? -15.254 -17.068 31.965 1.00 72.69 276 GLU A N 1
ATOM 2203 C CA . GLU A 1 276 ? -15.940 -18.283 31.521 1.00 72.69 276 GLU A CA 1
ATOM 2204 C C . GLU A 1 276 ? -17.013 -18.723 32.518 1.00 72.69 276 GLU A C 1
ATOM 2206 O O . GLU A 1 276 ? -18.153 -18.982 32.118 1.00 72.69 276 GLU A O 1
ATOM 2211 N N . GLN A 1 277 ? -16.704 -18.715 33.817 1.00 82.81 277 GLN A N 1
ATOM 2212 C CA . GLN A 1 277 ? -17.681 -19.001 34.870 1.00 82.81 277 GLN A CA 1
ATOM 2213 C C . GLN A 1 277 ? -18.840 -17.994 34.860 1.00 82.81 277 GLN A C 1
ATOM 2215 O O . GLN A 1 277 ? -20.003 -18.379 35.003 1.00 82.81 277 GLN A O 1
ATOM 2220 N N . ALA A 1 278 ? -18.558 -16.704 34.656 1.00 79.44 278 ALA A N 1
ATOM 2221 C CA . ALA A 1 278 ? -19.589 -15.676 34.525 1.00 79.44 278 ALA A CA 1
ATOM 2222 C C . ALA A 1 278 ? -20.471 -15.899 33.284 1.00 79.44 278 ALA A C 1
ATOM 2224 O O . ALA A 1 278 ? -21.695 -15.773 33.360 1.00 79.44 278 ALA A O 1
ATOM 2225 N N . ARG A 1 279 ? -19.873 -16.297 32.154 1.00 76.88 279 ARG A N 1
ATOM 2226 C CA . ARG A 1 279 ? -20.590 -16.611 30.911 1.00 76.88 279 ARG A CA 1
ATOM 2227 C C . ARG A 1 279 ? -21.496 -17.832 31.068 1.00 76.88 279 ARG A C 1
ATOM 2229 O O . ARG A 1 279 ? -22.634 -17.798 30.610 1.00 76.88 279 ARG A O 1
ATOM 2236 N N . GLN A 1 280 ? -21.030 -18.878 31.747 1.00 82.62 280 GLN A N 1
ATOM 2237 C CA . GLN A 1 280 ? -21.838 -20.066 32.039 1.00 82.62 280 GLN A CA 1
ATOM 2238 C C . GLN A 1 280 ? -23.043 -19.735 32.929 1.00 82.62 280 GLN A C 1
ATOM 2240 O O . GLN A 1 280 ? -24.148 -20.191 32.641 1.00 82.62 280 GLN A O 1
ATOM 2245 N N . LYS A 1 281 ? -22.867 -18.883 33.950 1.00 86.25 281 LYS A N 1
ATOM 2246 C CA . LYS A 1 281 ? -23.977 -18.408 34.795 1.00 86.25 281 LYS A CA 1
ATOM 2247 C C . LYS A 1 281 ? -25.018 -17.620 34.000 1.00 86.25 281 LYS A C 1
ATOM 2249 O O . LYS A 1 281 ? -26.209 -17.824 34.207 1.00 86.25 281 LYS A O 1
ATOM 2254 N N . LEU A 1 282 ? -24.589 -16.755 33.079 1.00 76.56 282 LEU A N 1
ATOM 2255 C CA . LEU A 1 282 ? -25.505 -16.007 32.210 1.00 76.56 282 LEU A CA 1
ATOM 2256 C C . LEU A 1 282 ? -26.301 -16.934 31.286 1.00 76.56 282 LEU A C 1
ATOM 2258 O O . LEU A 1 282 ? -27.512 -16.777 31.172 1.00 76.56 282 LEU A O 1
ATOM 2262 N N . ILE A 1 283 ? -25.650 -17.935 30.687 1.00 82.62 283 ILE A N 1
ATOM 2263 C CA . ILE A 1 283 ? -26.323 -18.931 29.838 1.00 82.62 283 ILE A CA 1
ATOM 2264 C C . ILE A 1 283 ? -27.354 -19.731 30.647 1.00 82.62 283 ILE A C 1
ATOM 2266 O O . ILE A 1 283 ? -28.465 -19.944 30.168 1.00 82.62 283 ILE A O 1
ATOM 2270 N N . GLN A 1 284 ? -27.020 -20.136 31.876 1.00 81.44 284 GLN A N 1
ATOM 2271 C CA . GLN A 1 284 ? -27.962 -20.824 32.768 1.00 81.44 284 GLN A CA 1
ATOM 2272 C C . GLN A 1 284 ? -29.165 -19.939 33.113 1.00 81.44 284 GLN A C 1
ATOM 2274 O O . GLN A 1 284 ? -30.301 -20.385 32.991 1.00 81.44 284 GLN A O 1
ATOM 2279 N N . GLN A 1 285 ? -28.939 -18.667 33.451 1.00 76.94 285 GLN A N 1
ATOM 2280 C CA . GLN A 1 285 ? -30.024 -17.717 33.717 1.00 76.94 285 GLN A CA 1
ATOM 2281 C C . GLN A 1 285 ? -30.909 -17.485 32.485 1.00 76.94 285 GLN A C 1
ATOM 2283 O O . GLN A 1 285 ? -32.130 -17.414 32.604 1.00 76.94 285 GLN A O 1
ATOM 2288 N N . GLU A 1 286 ? -30.326 -17.387 31.288 1.00 70.62 286 GLU A N 1
ATOM 2289 C CA . GLU A 1 286 ? -31.094 -17.270 30.046 1.00 70.62 286 GLU A CA 1
ATOM 2290 C C . GLU A 1 286 ? -31.927 -18.523 29.763 1.00 70.62 286 GLU A C 1
ATOM 2292 O O . GLU A 1 286 ? -33.079 -18.396 29.342 1.00 70.62 286 GLU A O 1
ATOM 2297 N N . GLN A 1 287 ? -31.385 -19.717 30.022 1.00 73.12 287 GLN A N 1
ATOM 2298 C CA . GLN A 1 287 ? -32.109 -20.983 29.893 1.00 73.12 287 GLN A CA 1
ATOM 2299 C C . GLN A 1 287 ? -33.264 -21.076 30.894 1.00 73.12 287 GLN A C 1
ATOM 2301 O O . GLN A 1 287 ? -34.387 -21.341 30.476 1.00 73.12 287 GLN A O 1
ATOM 2306 N N . GLU A 1 288 ? -33.045 -20.749 32.169 1.00 74.00 288 GLU A N 1
ATOM 2307 C CA . GLU A 1 288 ? -34.103 -20.712 33.189 1.00 74.00 288 GLU A CA 1
ATOM 2308 C C . GLU A 1 288 ? -35.210 -19.713 32.825 1.00 74.00 288 GLU A C 1
ATOM 2310 O O . GLU A 1 288 ? -36.399 -20.012 32.940 1.00 74.00 288 GLU A O 1
ATOM 2315 N N . VAL A 1 289 ? -34.850 -18.529 32.320 1.00 70.88 289 VAL A N 1
ATOM 2316 C CA . VAL A 1 289 ? -35.823 -17.529 31.861 1.00 70.88 289 VAL A CA 1
ATOM 2317 C C . VAL A 1 289 ? -36.579 -18.013 30.619 1.00 70.88 289 VAL A C 1
ATOM 2319 O O . VAL A 1 289 ? -37.768 -17.718 30.484 1.00 70.88 289 VAL A O 1
ATOM 2322 N N . GLN A 1 290 ? -35.936 -18.744 29.705 1.00 64.81 290 GLN A N 1
ATOM 2323 C CA . GLN A 1 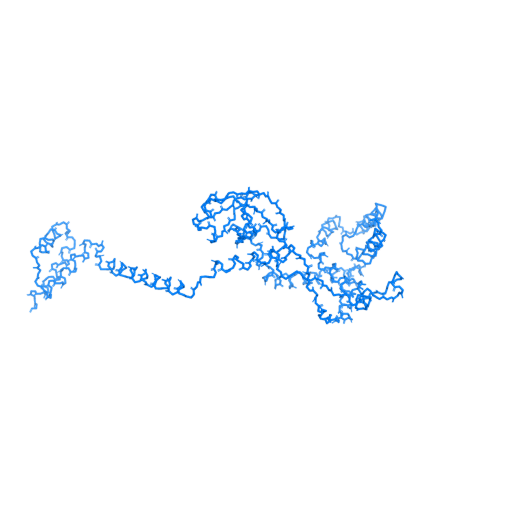290 ? -36.597 -19.350 28.544 1.00 64.81 290 GLN A CA 1
ATOM 2324 C C . GLN A 1 290 ? -37.539 -20.485 28.948 1.00 64.81 290 GLN A C 1
ATOM 2326 O O . GLN A 1 290 ? -38.657 -20.536 28.441 1.00 64.81 290 GLN A O 1
ATOM 2331 N N . GLU A 1 291 ? -37.151 -21.337 29.894 1.00 65.19 291 GLU A N 1
ATOM 2332 C CA . GLU A 1 291 ? -38.010 -22.383 30.455 1.00 65.19 291 GLU A CA 1
ATOM 2333 C C . GLU A 1 291 ? -39.217 -21.775 31.177 1.00 65.19 291 GLU A C 1
ATOM 2335 O O . GLU A 1 291 ? -40.355 -22.165 30.919 1.00 65.19 291 GLU A O 1
ATOM 2340 N N . GLN A 1 292 ? -39.012 -20.731 31.985 1.00 60.31 292 GLN A N 1
ATOM 2341 C CA . GLN A 1 292 ? -40.100 -19.992 32.631 1.00 60.31 292 GLN A CA 1
ATOM 2342 C C . GLN A 1 292 ? -41.015 -19.290 31.613 1.00 60.31 292 GLN A C 1
ATOM 2344 O O . GLN A 1 292 ? -42.237 -19.301 31.767 1.00 60.31 292 GLN A O 1
ATOM 2349 N N . LYS A 1 293 ? -40.462 -18.723 30.531 1.00 55.97 293 LYS A N 1
ATOM 2350 C CA . LYS A 1 293 ? -41.240 -18.152 29.411 1.00 55.97 293 LYS A CA 1
ATOM 2351 C C . LYS A 1 293 ? -41.925 -19.214 28.545 1.00 55.97 293 LYS A C 1
ATOM 2353 O O . LYS A 1 293 ? -42.887 -18.881 27.851 1.00 55.97 293 LYS A O 1
ATOM 2358 N N . GLY A 1 294 ? -41.429 -20.450 28.555 1.00 57.47 294 GLY A N 1
ATOM 2359 C CA . GLY A 1 294 ? -42.039 -21.622 27.930 1.00 57.47 294 GLY A CA 1
ATOM 2360 C C . GLY A 1 294 ? -43.194 -22.190 28.757 1.00 57.47 294 GLY A C 1
ATOM 2361 O O . GLY A 1 294 ? -44.194 -22.610 28.184 1.00 57.47 294 GLY A O 1
ATOM 2362 N N . LEU A 1 295 ? -43.101 -22.127 30.091 1.00 55.41 295 LEU A N 1
ATOM 2363 C CA . LEU A 1 295 ? -44.173 -22.507 31.022 1.00 55.41 295 LEU A CA 1
ATOM 2364 C C . LEU A 1 295 ? -45.250 -21.425 31.197 1.00 55.41 295 LEU A C 1
ATOM 2366 O O . LEU A 1 295 ? -46.374 -21.731 31.601 1.00 55.41 295 LEU A O 1
ATOM 2370 N N . ALA A 1 296 ? -44.938 -20.160 30.910 1.00 52.69 296 ALA A N 1
ATOM 2371 C CA . ALA A 1 296 ? -45.908 -19.075 30.952 1.00 52.69 296 ALA A CA 1
ATOM 2372 C C . ALA A 1 296 ? -46.950 -19.251 29.837 1.00 52.69 296 ALA A C 1
ATOM 2374 O O . ALA A 1 296 ? -46.729 -18.871 28.687 1.00 52.69 296 ALA A O 1
ATOM 2375 N N . VAL A 1 297 ? -48.098 -19.829 30.193 1.00 54.22 297 VAL A N 1
ATOM 2376 C CA . VAL A 1 297 ? -49.252 -20.017 29.309 1.00 54.22 297 VAL A CA 1
ATOM 2377 C C . VAL A 1 297 ? -49.624 -18.684 28.652 1.00 54.22 297 VAL A C 1
ATOM 2379 O O . VAL A 1 297 ? -50.112 -17.765 29.312 1.00 54.22 297 VAL A O 1
ATOM 2382 N N . ARG A 1 298 ? -49.360 -18.564 27.347 1.00 55.03 298 ARG A N 1
ATOM 2383 C CA . ARG A 1 298 ? -49.390 -17.281 26.623 1.00 55.03 298 ARG A CA 1
ATOM 2384 C C . ARG A 1 298 ? -50.807 -16.789 26.339 1.00 55.03 298 ARG A C 1
ATOM 2386 O O . ARG A 1 298 ? -50.995 -15.609 26.056 1.00 55.03 298 ARG A O 1
ATOM 2393 N N . ASN A 1 299 ? -51.806 -17.670 26.413 1.00 70.38 299 ASN A N 1
ATOM 2394 C CA . ASN A 1 299 ? -53.187 -17.361 26.059 1.00 70.38 299 ASN A CA 1
ATOM 2395 C C . ASN A 1 299 ? -54.176 -17.843 27.135 1.00 70.38 299 ASN A C 1
ATOM 2397 O O . ASN A 1 299 ? -54.107 -18.976 27.608 1.00 70.38 299 ASN A O 1
ATOM 2401 N N . ILE A 1 300 ? -55.159 -17.001 27.476 1.00 70.81 300 ILE A N 1
ATOM 2402 C CA . ILE A 1 300 ? -56.250 -17.318 28.417 1.00 70.81 300 ILE A CA 1
ATOM 2403 C C . ILE A 1 300 ? -56.971 -18.618 27.997 1.00 70.81 300 ILE A C 1
ATOM 2405 O O . ILE A 1 300 ? -57.396 -19.394 28.853 1.00 70.81 300 ILE A O 1
ATOM 2409 N N . HIS A 1 301 ? -57.051 -18.898 26.688 1.00 76.44 301 HIS A N 1
ATOM 2410 C CA . HIS A 1 301 ? -57.623 -20.137 26.151 1.00 76.44 301 HIS A CA 1
ATOM 2411 C C . HIS A 1 301 ? -56.781 -21.389 26.444 1.00 76.44 301 HIS A C 1
ATOM 2413 O O . HIS A 1 301 ? -57.333 -22.414 26.842 1.00 76.44 301 HIS A O 1
ATOM 2419 N N . GLU A 1 302 ? -55.455 -21.310 26.302 1.00 74.94 302 GLU A N 1
ATOM 2420 C CA . GLU A 1 302 ? -54.551 -22.423 26.625 1.00 74.94 302 GLU A CA 1
ATOM 2421 C C . GLU A 1 302 ? -54.607 -22.747 28.117 1.00 74.94 302 GLU A C 1
ATOM 2423 O O . GLU A 1 302 ? -54.657 -23.916 28.489 1.00 74.94 302 GLU A O 1
ATOM 2428 N N . LYS A 1 303 ? -54.723 -21.720 28.971 1.00 79.12 303 LYS A N 1
ATOM 2429 C CA . LYS A 1 303 ? -54.853 -21.897 30.423 1.00 79.12 303 LYS A CA 1
ATOM 2430 C C . LYS A 1 303 ? -56.143 -22.628 30.779 1.00 79.12 303 LYS A C 1
ATOM 2432 O O . LYS A 1 303 ? -56.128 -23.543 31.593 1.00 79.12 303 LYS A O 1
ATOM 2437 N N . ALA A 1 304 ? -57.252 -22.256 30.142 1.00 77.88 304 ALA A N 1
ATOM 2438 C CA . ALA A 1 304 ? -58.536 -22.916 30.352 1.00 77.88 304 ALA A CA 1
ATOM 2439 C C . ALA A 1 304 ? -58.536 -24.377 29.863 1.00 77.88 304 ALA A C 1
ATOM 2441 O O . ALA A 1 304 ? -59.141 -25.233 30.505 1.00 77.88 304 ALA A O 1
ATOM 2442 N N . LYS A 1 305 ? -57.836 -24.679 28.760 1.00 80.75 305 LYS A N 1
ATOM 2443 C CA . LYS A 1 305 ? -57.696 -26.045 28.234 1.00 80.75 305 LYS A CA 1
ATOM 2444 C C . LYS A 1 305 ? -56.784 -26.912 29.110 1.00 80.75 305 LYS A C 1
ATOM 2446 O O . LYS A 1 305 ? -57.133 -28.054 29.381 1.00 80.75 305 LYS A O 1
ATOM 2451 N N . MET A 1 306 ? -55.668 -26.364 29.593 1.00 79.69 306 MET A N 1
ATOM 2452 C CA . MET A 1 306 ? -54.771 -27.038 30.541 1.00 79.69 306 MET A CA 1
ATOM 2453 C C . MET A 1 306 ? -55.492 -27.384 31.842 1.00 79.69 306 MET A C 1
ATOM 2455 O O . MET A 1 306 ? -55.474 -28.538 32.247 1.00 79.69 306 MET A O 1
ATOM 2459 N N . LEU A 1 307 ? -56.222 -26.431 32.432 1.00 82.00 307 LEU A N 1
ATOM 2460 C CA . LEU A 1 307 ? -57.019 -26.682 33.637 1.00 82.00 307 LEU A CA 1
ATOM 2461 C C . LEU A 1 307 ? -58.118 -27.734 33.413 1.00 82.00 307 LEU A C 1
ATOM 2463 O O . LEU A 1 307 ? -58.412 -28.512 34.313 1.00 82.00 307 LEU A O 1
ATOM 2467 N N . ALA A 1 308 ? -58.704 -27.799 32.214 1.00 80.50 308 ALA A N 1
ATOM 2468 C CA . ALA A 1 308 ? -59.673 -28.841 31.871 1.00 80.50 308 ALA A CA 1
ATOM 2469 C C . ALA A 1 308 ? -59.033 -30.238 31.767 1.00 80.50 308 ALA A C 1
ATOM 2471 O O . ALA A 1 308 ? -59.657 -31.220 32.160 1.00 80.50 308 ALA A O 1
ATOM 2472 N N . TYR A 1 309 ? -57.795 -30.337 31.270 1.00 81.81 309 TYR A N 1
ATOM 2473 C CA . TYR A 1 309 ? -57.049 -31.598 31.279 1.00 81.81 309 TYR A CA 1
ATOM 2474 C C . TYR A 1 309 ? -56.562 -31.976 32.675 1.00 81.81 309 TYR A C 1
ATOM 2476 O O . TYR A 1 309 ? -56.618 -33.142 33.046 1.00 81.81 309 TYR A O 1
ATOM 2484 N N . GLU A 1 310 ? -56.127 -31.006 33.471 1.00 81.88 310 GLU A N 1
ATOM 2485 C CA . GLU A 1 310 ? -55.754 -31.236 34.865 1.00 81.88 310 GLU A CA 1
ATOM 2486 C C . GLU A 1 310 ? -56.958 -31.666 35.702 1.00 81.88 310 GLU A C 1
ATOM 2488 O O . GLU A 1 310 ? -56.800 -32.508 36.576 1.00 81.88 310 GLU A O 1
ATOM 2493 N N . PHE A 1 311 ? -58.173 -31.209 35.385 1.00 81.38 311 PHE A N 1
ATOM 2494 C CA . PHE A 1 311 ? -59.382 -31.744 36.010 1.00 81.38 311 PHE A CA 1
ATOM 2495 C C . PHE A 1 311 ? -59.565 -33.242 35.764 1.00 81.38 311 PHE A C 1
ATOM 2497 O O . PHE A 1 311 ? -60.241 -33.882 36.553 1.00 81.38 311 PHE A O 1
ATOM 2504 N N . LEU A 1 312 ? -59.011 -33.840 34.702 1.00 80.25 312 LEU A N 1
ATOM 2505 C CA . LEU A 1 312 ? -59.104 -35.294 34.509 1.00 80.25 312 LEU A CA 1
ATOM 2506 C C . LEU A 1 312 ? -58.273 -36.059 35.547 1.00 80.25 312 LEU A C 1
ATOM 2508 O O . LEU A 1 312 ? -58.617 -37.190 35.878 1.00 80.25 312 LEU A O 1
ATOM 2512 N N . THR A 1 313 ? -57.196 -35.454 36.055 1.00 77.19 313 THR A N 1
ATOM 2513 C CA . THR A 1 313 ? -56.187 -36.123 36.888 1.00 77.19 313 THR A CA 1
ATOM 2514 C C . THR A 1 313 ? -56.190 -35.668 38.347 1.00 77.19 313 THR A C 1
ATOM 2516 O O . THR A 1 313 ? -55.854 -36.466 39.220 1.00 77.19 313 THR A O 1
ATOM 2519 N N . ARG A 1 314 ? -56.574 -34.418 38.629 1.00 81.31 314 ARG A N 1
ATOM 2520 C CA . ARG A 1 314 ? -56.629 -33.816 39.969 1.00 81.31 314 ARG A CA 1
ATOM 2521 C C . ARG A 1 314 ? -57.917 -33.024 40.186 1.00 81.31 314 ARG A C 1
ATOM 2523 O O . ARG A 1 314 ? -58.565 -32.585 39.237 1.00 81.31 314 ARG A O 1
ATOM 2530 N N . ASP A 1 315 ? -58.271 -32.811 41.447 1.00 79.44 315 ASP A N 1
ATOM 2531 C CA . ASP A 1 315 ? -59.341 -31.879 41.805 1.00 79.44 315 ASP A CA 1
ATOM 2532 C C . ASP A 1 315 ? -58.817 -30.437 41.736 1.00 79.44 315 ASP A C 1
ATOM 2534 O O . ASP A 1 315 ? -57.683 -30.157 42.138 1.00 79.44 315 ASP A O 1
ATOM 2538 N N . LEU A 1 316 ? -59.620 -29.541 41.154 1.00 80.25 316 LEU A N 1
ATOM 2539 C CA . LEU A 1 316 ? -59.257 -28.133 40.989 1.00 80.25 316 LEU A CA 1
ATOM 2540 C C . LEU A 1 316 ? -59.395 -27.392 42.319 1.00 80.25 316 LEU A C 1
ATOM 2542 O O . LEU A 1 316 ? -60.247 -27.707 43.145 1.00 80.25 316 LEU A O 1
ATOM 2546 N N . THR A 1 317 ? -58.569 -26.369 42.507 1.00 85.75 317 THR A N 1
ATOM 2547 C CA . THR A 1 317 ? -58.725 -25.429 43.624 1.00 85.75 317 THR A CA 1
ATOM 2548 C C . THR A 1 317 ? -59.854 -24.429 43.358 1.00 85.75 317 THR A C 1
ATOM 2550 O O . THR A 1 317 ? -60.125 -24.090 42.205 1.00 85.75 317 THR A O 1
ATOM 2553 N N . ASP A 1 318 ? -60.454 -23.868 44.414 1.00 81.25 318 ASP A N 1
ATOM 2554 C CA . ASP A 1 318 ? -61.581 -22.916 44.323 1.00 81.25 318 ASP A CA 1
ATOM 2555 C C . ASP A 1 318 ? -61.327 -21.762 43.332 1.00 81.25 318 ASP A C 1
ATOM 2557 O O . ASP A 1 318 ? -62.189 -21.373 42.545 1.00 81.25 318 ASP A O 1
ATOM 2561 N N . ARG A 1 319 ? -60.091 -21.245 43.298 1.00 79.25 319 ARG A N 1
ATOM 2562 C CA . ARG A 1 319 ? -59.680 -20.169 42.379 1.00 79.25 319 ARG A CA 1
ATOM 2563 C C . ARG A 1 319 ? -59.623 -20.613 40.914 1.00 79.25 319 ARG A C 1
ATOM 2565 O O . ARG A 1 319 ? -59.868 -19.809 40.013 1.00 79.25 319 ARG A O 1
ATOM 2572 N N . GLU A 1 320 ? -59.257 -21.865 40.659 1.00 81.94 320 GLU A N 1
ATOM 2573 C CA . GLU A 1 320 ? -59.206 -22.443 39.313 1.00 81.94 320 GLU A CA 1
ATOM 2574 C C . GLU A 1 320 ? -60.624 -22.743 38.802 1.00 81.94 320 GLU A C 1
ATOM 2576 O O . GLU A 1 320 ? -60.911 -22.503 37.626 1.00 81.94 320 GLU A O 1
ATOM 2581 N N . GLU A 1 321 ? -61.538 -23.166 39.681 1.00 80.75 321 GLU A N 1
ATOM 2582 C CA . GLU A 1 321 ? -62.957 -23.350 39.354 1.00 80.75 321 GLU A CA 1
ATOM 2583 C C . GLU A 1 321 ? -63.655 -22.026 39.012 1.00 80.75 321 GLU A C 1
ATOM 2585 O O . GLU A 1 321 ? -64.365 -21.935 38.002 1.00 80.75 321 GLU A O 1
ATOM 2590 N N . GLU A 1 322 ? -63.413 -20.971 39.795 1.00 84.44 322 GLU A N 1
ATOM 2591 C CA . GLU A 1 322 ? -63.925 -19.624 39.520 1.00 84.44 322 GLU A CA 1
ATOM 2592 C C . GLU A 1 322 ? -63.432 -19.091 38.169 1.00 84.44 322 GLU A C 1
ATOM 2594 O O . GLU A 1 322 ? -64.217 -18.545 37.383 1.00 84.44 322 GLU A O 1
ATOM 2599 N N . PHE A 1 323 ? -62.148 -19.295 37.856 1.00 85.12 323 PHE A N 1
ATOM 2600 C CA . PHE A 1 323 ? -61.570 -18.923 36.566 1.00 85.12 323 PHE A CA 1
ATOM 2601 C C . PHE A 1 323 ? -62.247 -19.665 35.409 1.00 85.12 323 PHE A C 1
ATOM 2603 O O . PHE A 1 323 ? -62.627 -19.047 34.413 1.00 85.12 323 PHE A O 1
ATOM 2610 N N . LEU A 1 324 ? -62.450 -20.976 35.543 1.00 82.00 324 LEU A N 1
ATOM 2611 C CA . LEU A 1 324 ? -63.047 -21.817 34.507 1.00 82.00 324 LEU A CA 1
ATOM 2612 C C . LEU A 1 324 ? -64.542 -21.486 34.313 1.00 82.00 324 LEU A C 1
ATOM 2614 O O . LEU A 1 324 ? -65.031 -21.454 33.182 1.00 82.00 324 LEU A O 1
ATOM 2618 N N . SER A 1 325 ? -65.254 -21.142 35.390 1.00 84.31 325 SER A N 1
ATOM 2619 C CA . SER A 1 325 ? -66.634 -20.634 35.364 1.00 84.31 325 SER A CA 1
ATOM 2620 C C . SER A 1 325 ? -66.742 -19.283 34.652 1.00 84.31 325 SER A C 1
ATOM 2622 O O . SER A 1 325 ? -67.589 -19.108 33.769 1.00 84.31 325 SER A O 1
ATOM 2624 N N . LYS A 1 326 ? -65.850 -18.336 34.967 1.00 85.38 326 LYS A N 1
ATOM 2625 C CA . LYS A 1 326 ? -65.791 -17.025 34.305 1.00 85.38 326 LYS A CA 1
ATOM 2626 C C . LYS A 1 326 ? -65.439 -17.163 32.821 1.00 85.38 326 LYS A C 1
ATOM 2628 O O . LYS A 1 326 ? -66.124 -16.592 31.975 1.00 85.38 326 LYS A O 1
ATOM 2633 N N . TYR A 1 327 ? -64.462 -18.006 32.496 1.00 84.88 327 TYR A N 1
ATOM 2634 C CA . TYR A 1 327 ? -64.045 -18.275 31.121 1.00 84.88 327 TYR A CA 1
ATOM 2635 C C . TYR A 1 327 ? -65.173 -18.881 30.267 1.00 84.88 327 TYR A C 1
ATOM 2637 O O . TYR A 1 327 ? -65.389 -18.457 29.132 1.00 84.88 327 TYR A O 1
ATOM 2645 N N . LYS A 1 328 ? -65.948 -19.823 30.825 1.00 81.81 328 LYS A N 1
ATOM 2646 C CA . LYS A 1 328 ? -67.125 -20.417 30.162 1.00 81.81 328 LYS A CA 1
ATOM 2647 C C . LYS A 1 328 ? -68.233 -19.400 29.872 1.00 81.81 328 LYS A C 1
ATOM 2649 O O . LYS A 1 328 ? -68.972 -19.583 28.905 1.00 81.81 328 LYS A O 1
ATOM 2654 N N . LYS A 1 329 ? -68.376 -18.355 30.697 1.00 83.56 329 LYS A N 1
ATOM 2655 C CA . LYS A 1 329 ? -69.349 -17.270 30.478 1.00 83.56 329 LYS A CA 1
ATOM 2656 C C . LYS A 1 329 ? -68.898 -16.314 29.375 1.00 83.56 329 LYS A C 1
ATOM 2658 O O . LYS A 1 329 ? -69.724 -15.910 28.564 1.00 83.56 329 LYS A O 1
ATOM 2663 N N . GLU A 1 330 ? -67.611 -15.976 29.344 1.00 80.44 330 GLU A N 1
ATOM 2664 C CA . GLU A 1 330 ? -67.050 -15.000 28.401 1.00 80.44 330 GLU A CA 1
ATOM 2665 C C . GLU A 1 330 ? -66.834 -15.580 26.992 1.00 80.44 330 GLU A C 1
ATOM 2667 O O . GLU A 1 330 ? -67.041 -14.873 26.010 1.00 80.44 330 GLU A O 1
ATOM 2672 N N . ASN A 1 331 ? -66.492 -16.869 26.861 1.00 79.38 331 ASN A N 1
ATOM 2673 C CA . ASN A 1 331 ? -66.201 -17.494 25.565 1.00 79.38 331 ASN A CA 1
ATOM 2674 C C . ASN A 1 331 ? -67.147 -18.662 25.233 1.00 79.38 331 ASN A C 1
ATOM 2676 O O . ASN A 1 331 ? -66.880 -19.823 25.548 1.00 79.38 331 ASN A O 1
ATOM 2680 N N . GLN A 1 332 ? -68.240 -18.374 24.515 1.00 74.44 332 GLN A N 1
ATOM 2681 C CA . GLN A 1 332 ? -69.247 -19.382 24.142 1.00 74.44 332 GLN A CA 1
ATOM 2682 C C . GLN A 1 332 ? -68.733 -20.468 23.179 1.00 74.44 332 GLN A C 1
ATOM 2684 O O . GLN A 1 332 ? -69.200 -21.604 23.240 1.00 74.44 332 GLN A O 1
ATOM 2689 N N . PHE A 1 333 ? -67.779 -20.144 22.298 1.00 70.44 333 PHE A N 1
ATOM 2690 C CA . PHE A 1 333 ? -67.295 -21.078 21.272 1.00 70.44 333 PHE A CA 1
ATOM 2691 C C . PHE A 1 333 ? -66.367 -22.156 21.857 1.00 70.44 333 PHE A C 1
ATOM 2693 O O . PHE A 1 333 ? -66.501 -23.336 21.541 1.00 70.44 333 PHE A O 1
ATOM 2700 N N . SER A 1 334 ? -65.470 -21.774 22.771 1.00 71.94 334 SER A N 1
ATOM 2701 C CA . SER A 1 334 ? -64.551 -22.696 23.454 1.00 71.94 334 SER A CA 1
ATOM 2702 C C . SER A 1 334 ? -65.183 -23.418 24.647 1.00 71.94 334 SER A C 1
ATOM 2704 O O . SER A 1 334 ? -64.658 -24.440 25.089 1.00 71.94 334 SER A O 1
ATOM 2706 N N . ARG A 1 335 ? -66.334 -22.940 25.142 1.00 80.69 335 ARG A N 1
ATOM 2707 C CA . ARG A 1 335 ? -67.104 -23.583 26.215 1.00 80.69 335 ARG A CA 1
ATOM 2708 C C . ARG A 1 335 ? -67.443 -25.040 25.902 1.00 80.69 335 ARG A C 1
ATOM 2710 O O . ARG A 1 335 ? -67.221 -25.890 26.759 1.00 80.69 335 ARG A O 1
ATOM 2717 N N . LYS A 1 336 ? -67.945 -25.327 24.694 1.00 80.31 336 LYS A N 1
ATOM 2718 C CA . LYS A 1 336 ? -68.344 -26.689 24.294 1.00 80.31 336 LYS A CA 1
ATOM 2719 C C . LYS A 1 336 ? -67.168 -27.666 24.338 1.00 80.31 336 LYS A C 1
ATOM 2721 O O . LYS A 1 336 ? -67.296 -28.733 24.920 1.00 80.31 336 LYS A O 1
ATOM 2726 N N . ALA A 1 337 ? -66.015 -27.253 23.811 1.00 79.12 337 ALA A N 1
ATOM 2727 C CA . ALA A 1 337 ? -64.800 -28.067 23.811 1.00 79.12 337 ALA A CA 1
ATOM 2728 C C . ALA A 1 337 ? -64.290 -28.362 25.235 1.00 79.12 337 ALA A C 1
ATOM 2730 O O . ALA A 1 337 ? -63.844 -29.466 25.523 1.00 79.12 337 ALA A O 1
ATOM 2731 N N . ILE A 1 338 ? -64.383 -27.390 26.149 1.00 81.75 338 ILE A N 1
ATOM 2732 C CA . ILE A 1 338 ? -63.997 -27.584 27.555 1.00 81.75 338 ILE A CA 1
ATOM 2733 C C . ILE A 1 338 ? -64.998 -28.485 28.286 1.00 81.75 338 ILE A C 1
ATOM 2735 O O . ILE A 1 338 ? -64.593 -29.338 29.068 1.00 81.75 338 ILE A O 1
ATOM 2739 N N . GLU A 1 339 ? -66.302 -28.315 28.060 1.00 82.19 339 GLU A N 1
ATOM 2740 C CA . GLU A 1 339 ? -67.330 -29.182 28.652 1.00 82.19 339 GLU A CA 1
ATOM 2741 C C . GLU A 1 339 ? -67.203 -30.633 28.173 1.00 82.19 339 GLU A C 1
ATOM 2743 O O . GLU A 1 339 ? -67.386 -31.540 28.978 1.00 82.19 339 GLU A O 1
ATOM 2748 N N . GLU A 1 340 ? -66.817 -30.850 26.915 1.00 82.81 340 GLU A N 1
ATOM 2749 C CA . GLU A 1 340 ? -66.548 -32.175 26.351 1.00 82.81 340 GLU A CA 1
ATOM 2750 C C . GLU A 1 340 ? -65.337 -32.852 27.014 1.00 82.81 340 GLU A C 1
ATOM 2752 O O . GLU A 1 340 ? -65.444 -33.996 27.449 1.00 82.81 340 GLU A O 1
ATOM 2757 N N . ILE A 1 341 ? -64.224 -32.129 27.197 1.00 80.44 341 ILE A N 1
ATOM 2758 C CA . ILE A 1 341 ? -63.038 -32.637 27.915 1.00 80.44 341 ILE A CA 1
ATOM 2759 C C . ILE A 1 341 ? -63.386 -32.975 29.374 1.00 80.44 341 ILE A C 1
ATOM 2761 O O . ILE A 1 341 ? -63.029 -34.036 29.875 1.00 80.44 341 ILE A O 1
ATOM 2765 N N . MET A 1 342 ? -64.146 -32.113 30.055 1.00 78.00 342 MET A N 1
ATOM 2766 C CA . MET A 1 342 ? -64.563 -32.340 31.447 1.00 78.00 342 MET A CA 1
ATOM 2767 C C . MET A 1 342 ? -65.574 -33.493 31.577 1.00 78.00 342 MET A C 1
ATOM 2769 O O . MET A 1 342 ? -65.630 -34.154 32.615 1.00 78.00 342 MET A O 1
ATOM 2773 N N . ALA A 1 343 ? -66.388 -33.740 30.545 1.00 80.00 343 ALA A N 1
ATOM 2774 C CA . ALA A 1 343 ? -67.352 -34.836 30.519 1.00 80.00 343 ALA A CA 1
ATOM 2775 C C . ALA A 1 343 ? -66.674 -36.210 30.425 1.00 80.00 343 ALA A C 1
ATOM 2777 O O . ALA A 1 343 ? -67.235 -37.178 30.934 1.00 80.00 343 ALA A O 1
ATOM 2778 N N . GLN A 1 344 ? -65.458 -36.295 29.875 1.00 77.88 344 GLN A N 1
ATOM 2779 C CA . GLN A 1 344 ? -64.691 -37.546 29.823 1.00 77.88 344 GLN A CA 1
ATOM 2780 C C . GLN A 1 344 ? -64.388 -38.104 31.225 1.00 77.88 344 GLN A C 1
ATOM 2782 O O . GLN A 1 344 ? -64.467 -39.313 31.410 1.00 77.88 344 GLN A O 1
ATOM 2787 N N . ARG A 1 345 ? -64.177 -37.252 32.246 1.00 70.81 345 ARG A N 1
ATOM 2788 C CA . ARG A 1 345 ? -64.050 -37.688 33.658 1.00 70.81 345 ARG A CA 1
ATOM 2789 C C . ARG A 1 345 ? -65.359 -38.214 34.254 1.00 70.81 345 ARG A C 1
ATOM 2791 O O . ARG A 1 345 ? -65.328 -38.922 35.245 1.00 70.81 345 ARG A O 1
ATOM 2798 N N . ARG A 1 346 ? -66.513 -37.807 33.715 1.00 59.34 346 ARG A N 1
ATOM 2799 C CA . ARG A 1 346 ? -67.838 -38.236 34.205 1.00 59.34 346 ARG A CA 1
ATOM 2800 C C . ARG A 1 346 ? -68.328 -39.525 33.542 1.00 59.34 346 ARG A C 1
ATOM 2802 O O . ARG A 1 346 ? -69.303 -40.098 34.015 1.00 59.34 346 ARG A O 1
ATOM 2809 N N . GLN A 1 347 ? -67.729 -39.897 32.410 1.00 58.41 347 GLN A N 1
ATOM 2810 C CA . GLN A 1 347 ? -68.059 -41.101 31.643 1.00 58.41 347 GLN A CA 1
ATOM 2811 C C . GLN A 1 347 ? -67.102 -42.272 31.919 1.00 58.41 347 GLN A C 1
ATOM 2813 O O . GLN A 1 347 ? -67.474 -43.410 31.639 1.00 58.41 347 GLN A O 1
ATOM 2818 N N . ALA A 1 348 ? -65.903 -41.990 32.439 1.00 52.16 348 ALA A N 1
ATOM 2819 C CA . ALA A 1 348 ? -65.007 -42.957 33.075 1.00 52.16 348 ALA A CA 1
ATOM 2820 C C . ALA A 1 348 ? -65.372 -43.116 34.556 1.00 52.16 348 ALA A C 1
ATOM 2822 O O . ALA A 1 348 ? -65.206 -44.244 35.072 1.00 52.16 348 ALA A O 1
#

Radius of gyration: 37.62 Å; chains: 1; bounding box: 101×60×90 Å

Sequence (348 aa):
GWEKPYIERFFGTLSRALFELLPGYIGHSVSDRQKIEAAKSFAQRIGEGKKKTDQEALELALTPEQLEEVLNDWLEHCYNHTEHEGLKRETPFQRYTLSGYKPKQVIDSHSLDMLLNFVGEATVIRGGVKANSLRYTAPELMSPDWDRKKVRVFQDPSDVGRATLYSLDGSGVYIEAINDELVGKGVASDKFREARRQEQRGMALWRRTSKKLQEEFGIDTQYAESLAAMKAKNNLKELNISSGEVDNPMLAALAKADKASKQKHERTEDELEQLEQARQKLIQQEQEVQEQKGLAVRNIHEKAKMLAYEFLTRDLTDREEEFLSKYKKENQFSRKAIEEIMAQRRQA

Secondary structure (DSSP, 8-state):
-TTHHHHHHHHHHHHHHTGGGSTT---SSHHHHHHHHHHHHHHHHHSS-TTHHHHHHHHTPPPHHHHHHHHHHHHHHTGGGS--GGGTT--HHHHHHHTT---EE-S-GGGGGGGSEEEEEEE-BTTEEEETTEEEE-GGGGSGGGTT-EEEEEE-SS-TTEEEEEETTS---EEEEE-TTTTTS-SSSHHHHTTTTHHHHHHHHHHHHHHHHHHHT--SHHHHHHHHHHHHH---PPP---PEE---HHHHHHHHHHHHHHHHHS--HHHHHHHHHHHHHHHHHHHHHHHHHHHS--SHHHHHHHHHHHHHHSPPPHHHHHHHHHHHHH-HHHHHHHHHHHHHHHH-

Foldseek 3Di:
DVCVVVVVVVVVCCCVVPVVLAQLRQDPDPVSNVVVVVVVVVVPVVDPDPPCVVVVSVVRDDDPVRVVVSVVLCVQLPQQPAQDVVVVRDGVVRVVVVVLDFAADQPDPVLCQVVADWQAKFFLACQWTATPNFIWHDPVCNDPVRHGFIWTWGAHPLDNQWIWTHGPVPLLAIDITGGPVVVVPDDPDVCVVCVVVVVVPVVVVCCVVVVVCCVPPNRNVVSVVVSVVSCVVRVDDDDPSHHDYDPDVSSVVSVVSVVVNVVVVPDDPVVVVVVVVVVVVVVVVVVVVVVVVVVPPPDLLSLLQVLLQVLLVDDDDPVSVVSNVVVCVVDVVCVVVSVVSNCVSVVD